Protein AF-A0A2J7ZSV4-F1 (afdb_monomer_lite)

Radius of gyration: 20.78 Å; chains: 1; bounding box: 59×38×56 Å

Structure (mmCIF, N/CA/C/O backbone):
data_AF-A0A2J7ZSV4-F1
#
_entry.id   AF-A0A2J7ZSV4-F1
#
loop_
_atom_site.group_PDB
_atom_site.id
_atom_site.type_symbol
_atom_site.label_atom_id
_atom_site.label_alt_id
_atom_site.label_comp_id
_atom_site.label_asym_id
_atom_site.label_entity_id
_atom_site.label_seq_id
_atom_site.pdbx_PDB_ins_code
_atom_site.Cartn_x
_atom_site.Cartn_y
_atom_site.Cartn_z
_atom_site.occupancy
_atom_site.B_iso_or_equiv
_atom_site.auth_seq_id
_atom_site.auth_comp_id
_atom_site.auth_asym_id
_atom_site.auth_atom_id
_atom_site.pdbx_PDB_model_num
ATOM 1 N N . MET A 1 1 ? -4.028 24.856 12.787 1.00 52.47 1 MET A N 1
ATOM 2 C CA . MET A 1 1 ? -4.015 23.415 13.128 1.00 52.47 1 MET A CA 1
ATOM 3 C C . MET A 1 1 ? -5.120 22.772 12.309 1.00 52.47 1 MET A C 1
ATOM 5 O O . MET A 1 1 ? -6.203 23.340 12.283 1.00 52.47 1 MET A O 1
ATOM 9 N N . GLY A 1 2 ? -4.844 21.701 11.561 1.00 62.34 2 GLY A N 1
ATOM 10 C CA . GLY A 1 2 ? -5.893 21.022 10.791 1.00 62.34 2 GLY A CA 1
ATOM 11 C C . GLY A 1 2 ? -6.875 20.340 11.741 1.00 62.34 2 GLY A C 1
ATOM 12 O O . GLY A 1 2 ? -6.431 19.754 12.722 1.00 62.34 2 GLY 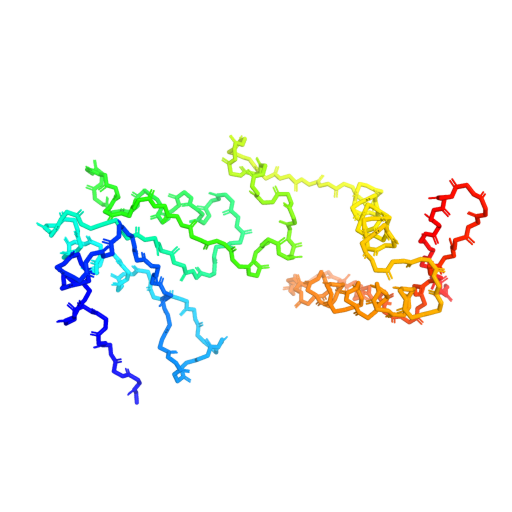A O 1
ATOM 13 N N . LEU A 1 3 ? -8.176 20.452 11.475 1.00 75.25 3 LEU A N 1
ATOM 14 C CA . LEU A 1 3 ? -9.210 19.812 12.287 1.00 75.25 3 LEU A CA 1
ATOM 15 C C . LEU A 1 3 ? -9.330 18.328 11.919 1.00 75.25 3 LEU A C 1
ATOM 17 O O . LEU A 1 3 ? -9.374 17.973 10.737 1.00 75.25 3 LEU A O 1
ATOM 21 N N . GLU A 1 4 ? -9.399 17.476 12.934 1.00 83.88 4 GLU A N 1
ATOM 22 C CA . GLU A 1 4 ? -9.789 16.075 12.806 1.00 83.88 4 GLU A CA 1
ATOM 23 C C . GLU A 1 4 ? -11.307 16.004 12.647 1.00 83.88 4 GLU A C 1
ATOM 25 O O . GLU A 1 4 ? -12.042 16.440 13.524 1.00 83.88 4 GLU A O 1
ATOM 30 N N . VAL A 1 5 ? -11.786 15.493 11.511 1.00 88.56 5 VAL A N 1
ATOM 31 C CA . VAL A 1 5 ? -13.231 15.456 11.206 1.00 88.56 5 VAL A CA 1
ATOM 32 C C . VAL A 1 5 ? -13.740 14.074 10.814 1.00 88.56 5 VAL A C 1
ATOM 34 O O . VAL A 1 5 ? -14.931 13.834 10.884 1.00 88.56 5 VAL A O 1
ATOM 37 N N . ALA A 1 6 ? -12.863 13.149 10.415 1.00 88.94 6 ALA A N 1
ATOM 38 C CA . ALA A 1 6 ? -13.265 11.813 9.959 1.00 88.94 6 ALA A CA 1
ATOM 39 C C . ALA A 1 6 ? -14.168 11.060 10.961 1.00 88.94 6 ALA A C 1
ATOM 41 O O . ALA A 1 6 ? -15.179 10.488 10.559 1.00 88.94 6 ALA A O 1
ATOM 42 N N . HIS A 1 7 ? -13.876 11.125 12.261 1.00 86.44 7 HIS A N 1
ATOM 43 C CA . HIS A 1 7 ? -14.675 10.466 13.297 1.00 86.44 7 HIS A CA 1
ATOM 44 C C . HIS A 1 7 ? -16.155 10.904 13.315 1.00 86.44 7 HIS A C 1
ATOM 46 O O . HIS A 1 7 ? -17.014 10.128 13.725 1.00 86.44 7 HIS A O 1
ATOM 52 N N . THR A 1 8 ? -16.485 12.111 12.834 1.00 88.38 8 THR A N 1
ATOM 53 C CA . THR A 1 8 ? -17.859 12.641 12.888 1.00 88.38 8 THR A CA 1
ATOM 54 C C . THR A 1 8 ? -18.790 12.041 11.839 1.00 88.38 8 THR A C 1
ATOM 56 O O . THR A 1 8 ? -20.005 12.113 12.003 1.00 88.38 8 THR A O 1
ATOM 59 N N . PHE A 1 9 ? -18.256 11.454 10.763 1.00 88.19 9 PHE A N 1
ATOM 60 C CA . PHE A 1 9 ? -19.073 10.949 9.655 1.00 88.19 9 PHE A CA 1
ATOM 61 C C . PHE A 1 9 ? -18.707 9.540 9.186 1.00 88.19 9 PHE A C 1
ATOM 63 O O . PHE A 1 9 ? -19.489 8.952 8.446 1.00 88.19 9 PHE A O 1
ATOM 70 N N . LEU A 1 10 ? -17.566 8.971 9.599 1.00 88.56 10 LEU A N 1
ATOM 71 C CA . LEU A 1 10 ? -17.153 7.634 9.153 1.00 88.56 10 LEU A CA 1
ATOM 72 C C . LEU A 1 10 ? -18.191 6.548 9.473 1.00 88.56 10 LEU A C 1
ATOM 74 O O . LEU A 1 10 ? -18.449 5.706 8.621 1.00 88.56 10 LEU A O 1
ATOM 78 N N . HIS A 1 11 ? -18.850 6.612 10.633 1.00 81.88 11 HIS A N 1
ATOM 79 C CA . HIS A 1 11 ? -19.916 5.669 10.998 1.00 81.88 11 HIS A CA 1
ATOM 80 C C . HIS A 1 11 ? -21.116 5.712 10.031 1.00 81.88 11 HIS A C 1
ATOM 82 O O . HIS A 1 11 ? -21.762 4.696 9.799 1.00 81.88 11 HIS A O 1
ATOM 88 N N . ARG A 1 12 ? -21.374 6.865 9.396 1.00 88.75 12 ARG A N 1
ATOM 89 C CA . ARG A 1 12 ? -22.467 7.047 8.423 1.00 88.75 12 ARG A CA 1
ATOM 90 C C . ARG A 1 12 ? -22.135 6.490 7.045 1.00 88.75 12 ARG A C 1
ATOM 92 O O . ARG A 1 12 ? -23.030 6.300 6.232 1.00 88.75 12 ARG A O 1
ATOM 99 N N . ALA A 1 13 ? -20.860 6.224 6.756 1.00 90.31 13 ALA A N 1
ATOM 100 C CA . ALA A 1 13 ? -20.469 5.704 5.450 1.00 90.31 13 ALA A CA 1
ATOM 101 C C . ALA A 1 13 ? -21.099 4.326 5.172 1.00 90.31 13 ALA A C 1
ATOM 103 O O . ALA A 1 13 ? -21.454 4.047 4.028 1.00 90.31 13 ALA A O 1
ATOM 104 N N . GLY A 1 14 ? -21.308 3.507 6.211 1.00 86.19 14 GLY A N 1
ATOM 105 C CA . GLY A 1 14 ? -22.048 2.247 6.097 1.00 86.19 14 GLY A CA 1
ATOM 106 C C . GLY A 1 14 ? -23.510 2.458 5.685 1.00 86.19 14 GLY A C 1
ATOM 107 O O . GLY A 1 14 ? -23.999 1.771 4.793 1.00 86.19 14 GLY A O 1
ATOM 108 N N . GLU A 1 15 ? -24.179 3.475 6.238 1.00 89.75 15 GLU A N 1
ATOM 109 C CA . GLU A 1 15 ? -25.555 3.855 5.866 1.00 89.75 15 GLU A CA 1
ATOM 110 C C . GLU A 1 15 ? -25.660 4.294 4.397 1.00 89.75 15 GLU A C 1
ATOM 112 O O . GLU A 1 15 ? -26.699 4.131 3.761 1.00 89.75 15 GLU A O 1
ATOM 117 N N . TRP A 1 16 ? -24.575 4.835 3.837 1.00 93.31 16 TRP A N 1
ATOM 118 C CA . TRP A 1 16 ? -24.484 5.210 2.422 1.00 93.31 16 TRP A CA 1
ATOM 119 C C . TRP A 1 16 ? -24.137 4.033 1.499 1.00 93.31 16 TRP A C 1
ATOM 121 O O . TRP A 1 16 ? -23.974 4.230 0.295 1.00 93.31 16 TRP A O 1
ATOM 131 N N . GLY A 1 17 ? -24.016 2.818 2.041 1.00 90.69 17 GLY A N 1
ATOM 132 C CA . GLY A 1 17 ? -23.716 1.601 1.288 1.00 90.69 17 GLY A CA 1
ATOM 133 C C . GLY A 1 17 ? -22.224 1.325 1.087 1.00 90.69 17 GLY A C 1
ATOM 134 O O . GLY A 1 17 ? -21.872 0.493 0.249 1.00 90.69 17 GLY A O 1
ATOM 135 N N . ALA A 1 18 ? -21.325 1.996 1.816 1.00 93.06 18 ALA A N 1
ATOM 136 C CA . ALA A 1 18 ? -19.904 1.666 1.762 1.00 93.06 18 ALA A CA 1
ATOM 137 C C . ALA A 1 18 ? -19.628 0.336 2.482 1.00 93.06 18 ALA A C 1
ATOM 139 O O . ALA A 1 18 ? -19.991 0.163 3.641 1.00 93.06 18 ALA A O 1
ATOM 140 N N . ALA A 1 19 ? -18.925 -0.583 1.815 1.00 91.81 19 ALA A N 1
ATOM 141 C CA . ALA A 1 19 ? -18.476 -1.836 2.431 1.00 91.81 19 ALA A CA 1
ATOM 142 C C . ALA A 1 19 ? -17.208 -1.656 3.286 1.00 91.81 19 ALA A C 1
ATOM 144 O O . ALA A 1 19 ? -16.993 -2.374 4.262 1.00 91.81 19 ALA A O 1
ATOM 145 N N . ALA A 1 20 ? -16.356 -0.701 2.906 1.00 92.44 20 ALA A N 1
ATOM 146 C CA . ALA A 1 20 ? -15.120 -0.385 3.601 1.00 92.44 20 ALA A CA 1
ATOM 147 C C . ALA A 1 20 ? -14.721 1.076 3.376 1.00 92.44 20 ALA A C 1
ATOM 149 O O . ALA A 1 20 ? -15.083 1.697 2.373 1.00 92.44 20 ALA A O 1
ATOM 150 N N . VAL A 1 21 ? -13.928 1.607 4.298 1.00 93.62 21 VAL A N 1
ATOM 151 C CA . VAL A 1 21 ? -13.368 2.959 4.260 1.00 93.62 21 VAL A CA 1
ATOM 152 C C . VAL A 1 21 ? -11.872 2.895 4.512 1.00 93.62 21 VAL A C 1
ATOM 154 O O . VAL A 1 21 ? -11.413 2.143 5.363 1.00 93.62 21 VAL A O 1
ATOM 157 N N . THR A 1 22 ? -11.099 3.709 3.796 1.00 94.75 22 THR A N 1
ATOM 158 C CA . THR A 1 22 ? -9.658 3.841 4.037 1.00 94.75 22 THR A CA 1
ATOM 159 C C . THR A 1 22 ? -9.370 5.203 4.641 1.00 94.75 22 THR A C 1
ATOM 161 O O . THR A 1 22 ? -9.676 6.229 4.030 1.00 94.75 22 THR A O 1
ATOM 164 N N . LEU A 1 23 ? -8.746 5.229 5.817 1.00 93.75 23 LEU A N 1
ATOM 165 C CA . LEU A 1 23 ? -8.380 6.465 6.499 1.00 93.75 23 LEU A CA 1
ATOM 166 C C . LEU A 1 23 ? -6.872 6.664 6.473 1.00 93.75 23 LEU A C 1
ATOM 168 O O . LEU A 1 23 ? -6.098 5.861 6.992 1.00 93.75 23 LEU A O 1
ATOM 172 N N . HIS A 1 24 ? -6.462 7.789 5.899 1.00 94.19 24 HIS A N 1
ATOM 173 C CA . HIS A 1 24 ? -5.095 8.250 6.020 1.00 94.19 24 HIS A CA 1
ATOM 174 C C . HIS A 1 24 ? -4.906 9.004 7.336 1.00 94.19 24 HIS A C 1
ATOM 176 O O . HIS A 1 24 ? -5.632 9.964 7.591 1.00 94.19 24 HIS A O 1
ATOM 182 N N . GLY A 1 25 ? -3.891 8.646 8.124 1.00 91.69 25 GLY A N 1
ATOM 183 C CA . GLY A 1 25 ? -3.596 9.258 9.432 1.00 91.69 25 GLY A CA 1
ATOM 184 C C . GLY A 1 25 ? -3.075 10.696 9.355 1.00 91.69 25 GLY A C 1
ATOM 185 O O . GLY A 1 25 ? -2.347 11.146 10.230 1.00 91.69 25 GLY A O 1
ATOM 186 N N . ARG A 1 26 ? -3.353 11.427 8.273 1.00 91.12 26 ARG A N 1
ATOM 187 C CA . ARG A 1 26 ? -2.966 12.830 8.125 1.00 91.12 26 ARG A CA 1
ATOM 188 C C . ARG A 1 26 ? -4.107 13.636 7.545 1.00 91.12 26 ARG A C 1
ATOM 190 O O . ARG A 1 26 ? -4.744 13.254 6.567 1.00 91.12 26 ARG A O 1
ATOM 197 N N . THR A 1 27 ? -4.281 14.824 8.097 1.00 90.25 27 THR A N 1
ATOM 198 C CA . THR A 1 27 ? -5.129 15.861 7.527 1.00 90.25 27 THR A CA 1
ATOM 199 C C . THR A 1 27 ? -4.572 16.327 6.183 1.00 90.25 27 THR A C 1
ATOM 201 O O . THR A 1 27 ? -3.362 16.338 5.930 1.00 90.25 27 THR A O 1
ATOM 204 N N . ARG A 1 28 ? -5.463 16.835 5.330 1.00 87.38 28 ARG A N 1
ATOM 205 C CA . ARG A 1 28 ? -5.095 17.444 4.046 1.00 87.38 28 ARG A CA 1
ATOM 206 C C . ARG A 1 28 ? -4.032 18.546 4.190 1.00 87.38 28 ARG A C 1
ATOM 208 O O . ARG A 1 28 ? -3.152 18.658 3.340 1.00 87.38 28 ARG A O 1
ATOM 215 N N . GLN A 1 29 ? -4.100 19.352 5.255 1.00 86.06 29 GLN A N 1
ATOM 216 C CA . GLN A 1 29 ? -3.155 20.452 5.494 1.00 86.06 29 GLN A CA 1
ATOM 217 C C . GLN A 1 29 ? -1.745 19.956 5.844 1.00 86.06 29 GLN A C 1
ATOM 219 O O . GLN A 1 29 ? -0.766 20.582 5.448 1.00 86.06 29 GLN A O 1
ATOM 224 N N . GLN A 1 30 ? -1.623 18.821 6.542 1.00 83.31 30 GLN A N 1
ATOM 225 C CA . GLN A 1 30 ? -0.324 18.253 6.923 1.00 83.31 30 GLN A CA 1
ATOM 226 C C . GLN A 1 30 ? 0.462 17.702 5.726 1.00 83.31 30 GLN A C 1
ATOM 228 O O . GLN A 1 30 ? 1.688 17.599 5.807 1.00 83.31 30 GLN A O 1
ATOM 233 N N . ARG A 1 31 ? -0.210 17.347 4.620 1.00 82.19 31 ARG A N 1
ATOM 234 C CA . ARG A 1 31 ? 0.405 16.683 3.457 1.00 82.19 31 ARG A CA 1
ATOM 235 C C . ARG A 1 31 ? 1.314 15.525 3.907 1.00 82.19 31 ARG A C 1
ATOM 237 O O . ARG A 1 31 ? 0.833 14.558 4.483 1.00 82.19 31 ARG A O 1
ATOM 244 N N . TYR A 1 32 ? 2.624 15.634 3.676 1.00 72.81 32 TYR A N 1
ATOM 245 C CA . TYR A 1 32 ? 3.652 14.662 4.071 1.00 72.81 32 TYR A CA 1
ATOM 246 C C . TYR A 1 32 ? 4.641 15.225 5.107 1.00 72.81 32 TYR A C 1
ATOM 248 O O . TYR A 1 32 ? 5.725 14.671 5.271 1.00 72.81 32 TYR A O 1
ATOM 256 N N . ALA A 1 33 ? 4.311 16.349 5.750 1.00 73.56 33 ALA A N 1
ATOM 257 C CA . ALA A 1 33 ? 5.219 17.062 6.650 1.00 73.56 33 ALA A CA 1
ATOM 258 C C . ALA A 1 33 ? 5.288 16.453 8.059 1.00 73.56 33 ALA A C 1
ATOM 260 O O . ALA A 1 33 ? 6.257 16.683 8.775 1.00 73.56 33 ALA A O 1
ATOM 261 N N . LYS A 1 34 ? 4.265 15.689 8.456 1.00 82.31 34 LYS A N 1
ATOM 262 C CA . LYS A 1 34 ? 4.186 14.995 9.747 1.00 82.31 34 LYS A CA 1
ATOM 263 C C . LYS A 1 34 ? 4.045 13.488 9.538 1.00 82.31 34 LYS A C 1
ATOM 265 O O . LYS A 1 34 ? 3.733 13.052 8.428 1.00 82.31 34 LYS A O 1
ATOM 270 N N . LEU A 1 35 ? 4.297 12.722 10.596 1.00 87.94 35 LEU A N 1
ATOM 271 C CA . LEU A 1 35 ? 3.973 11.298 10.646 1.00 87.94 35 LEU A CA 1
ATOM 272 C C . LEU A 1 35 ? 2.452 11.106 10.662 1.00 87.94 35 LEU A C 1
ATOM 274 O O . LEU A 1 35 ? 1.714 12.022 11.034 1.00 87.94 35 LEU A O 1
ATOM 278 N N . ALA A 1 36 ? 2.003 9.942 10.205 1.00 90.06 36 ALA A N 1
ATOM 279 C CA . ALA A 1 36 ? 0.623 9.512 10.351 1.00 90.06 36 ALA A CA 1
ATOM 280 C C . ALA A 1 36 ? 0.264 9.315 11.833 1.00 90.06 36 ALA A C 1
ATOM 282 O O . ALA A 1 36 ? 1.020 8.705 12.585 1.00 90.06 36 ALA A O 1
ATOM 283 N N . ASP A 1 37 ? -0.886 9.854 12.218 1.00 91.19 37 ASP A N 1
ATOM 284 C CA . ASP A 1 37 ? -1.511 9.703 13.524 1.00 91.19 37 ASP A CA 1
ATOM 285 C C . ASP A 1 37 ? -2.319 8.400 13.541 1.00 91.19 37 ASP A C 1
ATOM 287 O O . ASP A 1 37 ? -3.398 8.311 12.945 1.00 91.19 37 ASP A O 1
ATOM 291 N N . TRP A 1 38 ? -1.734 7.366 14.141 1.00 90.38 38 TRP A N 1
ATOM 292 C CA . TRP A 1 38 ? -2.341 6.041 14.241 1.00 90.38 38 TRP A CA 1
ATOM 293 C C . TRP A 1 38 ? -3.331 5.934 15.397 1.00 90.38 38 TRP A C 1
ATOM 295 O O . TRP A 1 38 ? -4.360 5.286 15.224 1.00 90.38 38 TRP A O 1
ATOM 305 N N . ASP A 1 39 ? -3.114 6.672 16.486 1.00 89.19 39 ASP A N 1
ATOM 306 C CA . ASP A 1 39 ? -4.062 6.770 17.598 1.00 89.19 39 ASP A CA 1
ATOM 307 C C . ASP A 1 39 ? -5.417 7.297 17.095 1.00 89.19 39 ASP A C 1
ATOM 309 O O . ASP A 1 39 ? -6.481 6.789 17.448 1.00 89.19 39 ASP A O 1
ATOM 313 N N . TYR A 1 40 ? -5.409 8.292 16.201 1.00 90.19 40 TYR A N 1
ATOM 314 C CA . TYR A 1 40 ? -6.633 8.788 15.575 1.00 90.19 40 TYR A CA 1
ATOM 315 C C . TYR A 1 40 ? -7.300 7.764 14.645 1.00 90.19 40 TYR A C 1
ATOM 317 O O . TYR A 1 40 ? -8.533 7.684 14.600 1.00 90.19 40 TYR A O 1
ATOM 325 N N . ILE A 1 41 ? -6.512 6.976 13.904 1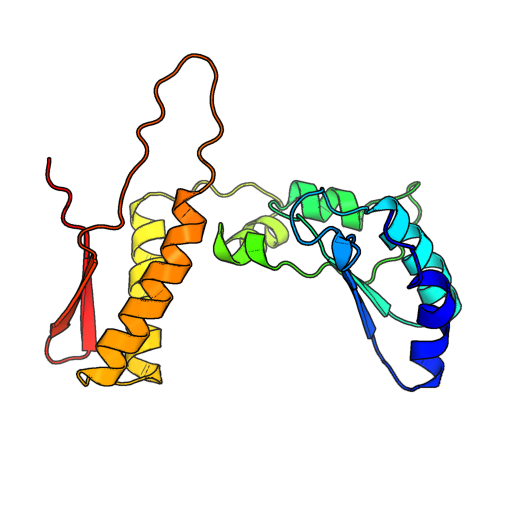.00 91.94 41 ILE A N 1
ATOM 326 C CA . ILE A 1 41 ? -7.040 5.890 13.066 1.00 91.94 41 ILE A CA 1
ATOM 327 C C . ILE A 1 41 ? -7.734 4.843 13.944 1.00 91.94 41 ILE A C 1
ATOM 329 O O . ILE A 1 41 ? -8.839 4.416 13.613 1.00 91.94 41 ILE A O 1
ATOM 333 N N . GLU A 1 42 ? -7.135 4.478 15.074 1.00 88.94 42 GLU A N 1
ATOM 334 C CA . GLU A 1 42 ? -7.690 3.519 16.033 1.00 88.94 42 GLU A CA 1
ATOM 335 C C . GLU A 1 42 ? -8.988 4.033 16.666 1.00 88.94 42 GLU A C 1
ATOM 337 O O . GLU A 1 42 ? -9.994 3.315 16.665 1.00 88.94 42 GLU A O 1
ATOM 342 N N . ARG A 1 43 ? -9.027 5.314 17.075 1.00 87.88 43 ARG A N 1
ATOM 343 C CA . ARG A 1 43 ? -10.266 5.981 17.522 1.00 87.88 43 ARG A CA 1
ATOM 344 C C . ARG A 1 43 ? -11.373 5.899 16.470 1.00 87.88 43 ARG A C 1
ATOM 346 O O . ARG A 1 43 ? -12.525 5.648 16.808 1.00 87.88 43 ARG A O 1
ATOM 353 N N . CYS A 1 44 ? -11.047 6.096 15.194 1.00 89.94 44 CYS A N 1
ATOM 354 C CA . CYS A 1 44 ? -12.024 5.976 14.110 1.00 89.94 44 CYS A CA 1
ATOM 355 C C . CYS A 1 44 ? -12.445 4.519 13.858 1.00 89.94 44 CYS A C 1
ATOM 357 O O . CYS A 1 44 ? -13.599 4.274 13.507 1.00 89.94 44 CYS A O 1
ATOM 359 N N . GLY A 1 45 ? -11.533 3.560 14.041 1.00 89.44 45 GLY A N 1
ATOM 360 C CA . GLY A 1 45 ? -11.794 2.126 13.891 1.00 89.44 45 GLY A CA 1
ATOM 361 C C . GLY A 1 45 ? -12.844 1.628 14.870 1.00 89.44 45 GLY A C 1
ATOM 362 O O . GLY A 1 45 ? -13.724 0.868 14.480 1.00 89.44 45 GLY A O 1
ATOM 363 N N . ALA A 1 46 ? -12.824 2.144 16.101 1.00 85.62 46 ALA A N 1
ATOM 364 C CA . ALA A 1 46 ? -13.870 1.912 17.093 1.00 85.62 46 ALA A CA 1
ATOM 365 C C . ALA A 1 46 ? -15.268 2.235 16.568 1.00 85.62 46 ALA A C 1
ATOM 367 O O . ALA A 1 46 ? -16.110 1.346 16.488 1.00 85.62 46 ALA A O 1
ATOM 368 N N . SER A 1 47 ? -15.483 3.473 16.125 1.00 85.69 47 SER A N 1
ATOM 369 C CA . SER A 1 47 ? -16.791 3.907 15.631 1.00 85.69 47 SER A CA 1
ATOM 370 C C . SER A 1 47 ? -17.222 3.184 14.352 1.00 85.69 47 SER A C 1
ATOM 372 O O . SER A 1 47 ? -18.415 3.012 14.124 1.00 85.69 47 SER A O 1
ATOM 374 N N . CYS A 1 48 ? -16.273 2.767 13.506 1.00 87.94 48 CYS A N 1
ATOM 375 C CA . CYS A 1 48 ? -16.583 1.993 12.301 1.00 87.94 48 CYS A CA 1
ATOM 376 C C . CYS A 1 48 ? -17.015 0.563 12.648 1.00 87.94 48 CYS A C 1
ATOM 378 O O . CYS A 1 48 ? -18.007 0.088 12.102 1.00 87.94 48 CYS A O 1
ATOM 380 N N . SER A 1 49 ? -16.316 -0.094 13.578 1.00 84.62 49 SER A N 1
ATOM 381 C CA . SER A 1 49 ? -16.643 -1.451 14.024 1.00 84.62 49 SER A CA 1
ATOM 382 C C . SER A 1 49 ? -18.040 -1.524 14.641 1.00 84.62 49 SER A C 1
ATOM 384 O O . SER A 1 49 ? -18.792 -2.440 14.319 1.00 84.62 49 SER A O 1
ATOM 386 N N . ASP A 1 50 ? -18.413 -0.540 15.465 1.00 83.38 50 ASP A N 1
ATOM 387 C CA . ASP A 1 50 ? -19.747 -0.465 16.081 1.00 83.38 50 ASP A CA 1
ATOM 388 C C . ASP A 1 50 ? -20.862 -0.314 15.029 1.00 83.38 50 ASP A C 1
ATOM 390 O O . ASP A 1 50 ? -21.971 -0.811 15.208 1.00 83.38 50 ASP A O 1
ATOM 394 N N . ALA A 1 51 ? -20.549 0.326 13.900 1.00 84.69 51 ALA A N 1
ATOM 395 C CA . ALA A 1 51 ? -21.446 0.494 12.758 1.00 84.69 51 ALA A CA 1
ATOM 396 C C . ALA A 1 51 ? -21.372 -0.661 11.733 1.00 84.69 51 ALA A C 1
ATOM 398 O O . ALA A 1 51 ? -22.001 -0.583 10.679 1.00 84.69 51 ALA A O 1
ATOM 399 N N . GLY A 1 52 ? -20.587 -1.715 11.994 1.00 86.06 52 GLY A N 1
ATOM 400 C CA . GLY A 1 52 ? -20.389 -2.833 11.062 1.00 86.06 52 GLY A CA 1
ATOM 401 C C . GLY A 1 52 ? -19.589 -2.481 9.798 1.00 86.06 52 GLY A C 1
ATOM 402 O O . GLY A 1 52 ? -19.637 -3.217 8.813 1.00 86.06 52 GLY A O 1
ATOM 403 N N . LEU A 1 53 ? -18.855 -1.367 9.806 1.00 90.38 53 LEU A N 1
ATOM 404 C CA . LEU A 1 53 ? -18.069 -0.868 8.680 1.00 90.38 53 LEU A CA 1
ATOM 405 C C . LEU A 1 53 ? -16.587 -1.245 8.823 1.00 90.38 53 LEU A C 1
ATOM 407 O O . LEU A 1 53 ? -15.963 -1.015 9.858 1.00 90.38 53 LEU A O 1
ATOM 411 N N . GLN A 1 54 ? -15.984 -1.756 7.749 1.00 91.44 54 GLN A N 1
ATOM 412 C CA . GLN A 1 54 ? -14.564 -2.112 7.743 1.00 91.44 54 GLN A CA 1
ATOM 413 C C . GLN A 1 54 ? -13.675 -0.878 7.549 1.00 91.44 54 GLN A C 1
ATOM 415 O O . GLN A 1 54 ? -13.755 -0.204 6.520 1.00 91.44 54 GLN A O 1
ATOM 420 N N . LEU A 1 55 ? -12.782 -0.607 8.505 1.00 92.81 55 LEU A N 1
ATOM 421 C CA . LEU A 1 55 ? -11.779 0.454 8.384 1.00 92.81 55 LEU A CA 1
ATOM 422 C C . LEU A 1 55 ? -10.416 -0.107 7.962 1.00 92.81 55 LEU A C 1
ATOM 424 O O . LEU A 1 55 ? -9.889 -1.029 8.582 1.00 92.81 55 LEU A O 1
ATOM 428 N N . ILE A 1 56 ? -9.823 0.500 6.935 1.00 94.44 56 ILE A N 1
ATOM 429 C CA . ILE A 1 56 ? -8.470 0.230 6.453 1.00 94.44 56 ILE A CA 1
ATOM 430 C C . ILE A 1 56 ? -7.569 1.410 6.837 1.00 94.44 56 ILE A C 1
ATOM 432 O O . ILE A 1 56 ? -7.757 2.537 6.371 1.00 94.44 56 ILE A O 1
ATOM 436 N N . GLY A 1 57 ? -6.571 1.166 7.684 1.00 94.00 57 GLY A N 1
ATOM 437 C CA . GLY A 1 57 ? -5.623 2.198 8.111 1.00 94.00 57 GLY A CA 1
ATOM 438 C C . GLY A 1 57 ? -4.577 2.505 7.037 1.00 94.00 57 GLY A C 1
ATOM 439 O O . GLY A 1 57 ? -4.129 1.616 6.317 1.00 94.00 57 GLY A O 1
ATOM 440 N N . ASN A 1 58 ? -4.144 3.757 6.902 1.00 94.81 58 ASN A N 1
ATOM 441 C CA . ASN A 1 58 ? -3.100 4.122 5.948 1.00 94.81 58 ASN A CA 1
ATOM 442 C C . ASN A 1 58 ? -2.161 5.200 6.490 1.00 94.81 58 ASN A C 1
ATOM 444 O O . ASN A 1 58 ? -2.580 6.298 6.851 1.00 94.81 58 ASN A O 1
ATOM 448 N N . GLY A 1 59 ? -0.859 4.947 6.393 1.00 92.56 59 GLY A N 1
ATOM 449 C CA . GLY A 1 59 ? 0.144 5.974 6.639 1.00 92.56 59 GLY A CA 1
ATOM 450 C C . GLY A 1 59 ? 1.461 5.407 7.130 1.00 92.56 59 GLY A C 1
ATOM 451 O O . GLY A 1 59 ? 1.513 4.732 8.134 1.00 92.56 59 GLY A O 1
ATOM 452 N N . ASP A 1 60 ? 2.550 5.708 6.431 1.00 91.56 60 ASP A N 1
ATOM 453 C CA . ASP A 1 60 ? 3.913 5.496 6.942 1.00 91.56 60 ASP A CA 1
ATOM 454 C C . ASP A 1 60 ? 4.277 4.053 7.371 1.00 91.56 60 ASP A C 1
ATOM 456 O O . ASP A 1 60 ? 5.281 3.859 8.042 1.00 91.56 60 ASP A O 1
ATOM 460 N N . VAL A 1 61 ? 3.553 3.040 6.873 1.00 93.00 61 VAL A N 1
ATOM 461 C CA . VAL A 1 61 ? 3.936 1.617 6.949 1.00 93.00 61 VAL A CA 1
ATOM 462 C C . VAL A 1 61 ? 5.079 1.346 5.969 1.00 93.00 61 VAL A C 1
ATOM 464 O O . VAL A 1 61 ? 4.888 1.426 4.749 1.00 93.00 61 VAL A O 1
ATOM 467 N N . LEU A 1 62 ? 6.276 1.053 6.483 1.00 92.44 62 LEU A N 1
ATOM 468 C CA . LEU A 1 62 ? 7.491 0.857 5.680 1.00 92.44 62 LEU A CA 1
ATOM 469 C C . LEU A 1 62 ? 8.133 -0.519 5.884 1.00 92.44 62 LEU A C 1
ATOM 471 O O . LEU A 1 62 ? 9.120 -0.836 5.218 1.00 92.44 62 LEU A O 1
ATOM 475 N N . SER A 1 63 ? 7.599 -1.347 6.772 1.00 93.38 63 SER A N 1
ATOM 476 C CA . SER A 1 63 ? 8.123 -2.671 7.096 1.00 93.38 63 SER A CA 1
ATOM 477 C C . SER A 1 63 ? 7.029 -3.585 7.647 1.00 93.38 63 SER A C 1
ATOM 479 O O . SER A 1 63 ? 5.960 -3.117 8.043 1.00 93.38 63 SER A O 1
ATOM 481 N N . TYR A 1 64 ? 7.305 -4.891 7.707 1.00 94.25 64 TYR A N 1
ATOM 482 C CA . TYR A 1 64 ? 6.392 -5.840 8.351 1.00 94.25 64 TYR A CA 1
ATOM 483 C C . TYR A 1 64 ? 6.240 -5.582 9.859 1.00 94.25 64 TYR A C 1
ATOM 485 O O . TYR A 1 64 ? 5.189 -5.873 10.424 1.00 94.25 64 TYR A O 1
ATOM 493 N N . THR A 1 65 ? 7.257 -5.012 10.515 1.00 93.56 65 THR A N 1
ATOM 494 C CA . THR A 1 65 ? 7.175 -4.622 11.927 1.00 93.56 65 THR A CA 1
ATOM 495 C C . THR A 1 65 ? 6.208 -3.462 12.121 1.00 93.56 65 THR A C 1
ATOM 497 O O . THR A 1 65 ? 5.390 -3.531 13.030 1.00 93.56 65 THR A O 1
ATOM 500 N N . ASP A 1 66 ? 6.230 -2.456 11.236 1.00 92.50 66 ASP A N 1
ATOM 501 C CA . ASP A 1 66 ? 5.254 -1.353 11.270 1.00 92.50 66 ASP A CA 1
ATOM 502 C C . ASP A 1 66 ? 3.838 -1.882 11.014 1.00 92.50 66 ASP A C 1
ATOM 504 O O . ASP A 1 66 ? 2.897 -1.531 11.719 1.00 92.50 66 ASP A O 1
ATOM 508 N N . TRP A 1 67 ? 3.689 -2.778 10.030 1.00 92.88 67 TRP A N 1
ATOM 509 C CA . TRP A 1 67 ? 2.415 -3.441 9.750 1.00 92.88 67 TRP A CA 1
ATOM 510 C C . TRP A 1 67 ? 1.883 -4.164 10.988 1.00 92.88 67 TRP A C 1
ATOM 512 O O . TRP A 1 67 ? 0.739 -3.969 11.388 1.00 92.88 67 TRP A O 1
ATOM 522 N N . ASN A 1 68 ? 2.727 -4.982 11.617 1.00 91.62 68 ASN A N 1
ATOM 523 C CA . ASN A 1 68 ? 2.362 -5.728 12.809 1.00 91.62 68 ASN A CA 1
ATOM 524 C C . ASN A 1 68 ? 2.047 -4.812 13.983 1.00 91.62 68 ASN A C 1
ATOM 526 O O . ASN A 1 68 ? 1.123 -5.123 14.717 1.00 91.62 68 ASN A O 1
ATOM 530 N N . ALA A 1 69 ? 2.777 -3.712 14.167 1.00 89.88 69 ALA A N 1
ATOM 531 C CA . ALA A 1 69 ? 2.492 -2.761 15.233 1.00 89.88 69 ALA A CA 1
ATOM 532 C C . ALA A 1 69 ? 1.056 -2.235 15.111 1.00 89.88 69 ALA A C 1
ATOM 534 O O . ALA A 1 69 ? 0.298 -2.354 16.062 1.00 89.88 69 ALA A O 1
ATOM 535 N N . HIS A 1 70 ? 0.651 -1.783 13.923 1.00 88.50 70 HIS A N 1
ATOM 536 C CA . HIS A 1 70 ? -0.674 -1.191 13.703 1.00 88.50 70 HIS A CA 1
ATOM 537 C C . HIS A 1 70 ? -1.811 -2.206 13.517 1.00 88.50 70 HIS A C 1
ATOM 539 O O . HIS A 1 70 ? -2.975 -1.868 13.688 1.00 88.50 70 HIS A O 1
ATOM 545 N N . MET A 1 71 ? -1.498 -3.455 13.161 1.00 86.88 71 MET A N 1
ATOM 546 C CA . MET A 1 71 ? -2.478 -4.549 13.184 1.00 86.88 71 MET A CA 1
ATOM 547 C C . MET A 1 71 ? -2.676 -5.134 14.590 1.00 86.88 71 MET A C 1
ATOM 549 O O . MET A 1 71 ? -3.687 -5.789 14.836 1.00 86.88 71 MET A O 1
ATOM 553 N N . ARG A 1 72 ? -1.699 -4.960 15.493 1.00 72.69 72 ARG A N 1
ATOM 554 C CA . ARG A 1 72 ? -1.699 -5.529 16.854 1.00 72.69 72 ARG A CA 1
ATOM 555 C C . ARG A 1 72 ? -2.034 -4.511 17.947 1.00 72.69 72 ARG A C 1
ATOM 557 O O . ARG A 1 72 ? -2.104 -4.909 19.107 1.00 72.69 72 ARG A O 1
ATOM 564 N N . THR A 1 73 ? -2.217 -3.237 17.621 1.00 55.84 73 THR A N 1
ATOM 565 C CA . THR A 1 73 ? -2.727 -2.229 18.558 1.00 55.84 73 THR A CA 1
ATOM 566 C C . THR A 1 73 ? -4.247 -2.339 18.698 1.00 55.84 73 THR A C 1
ATOM 568 O O . THR A 1 73 ? -4.942 -2.708 17.756 1.00 55.84 73 THR A O 1
ATOM 571 N N . GLU A 1 74 ? -4.861 -2.057 19.843 1.00 56.19 74 GLU A N 1
ATOM 572 C CA . GLU A 1 74 ? -4.362 -1.687 21.180 1.00 56.19 74 GLU A CA 1
ATOM 573 C C . GLU A 1 74 ? -4.311 -2.931 22.093 1.00 56.19 74 GLU A C 1
ATOM 575 O O . GLU A 1 74 ? -4.671 -4.003 21.636 1.00 56.19 74 GLU A O 1
ATOM 580 N N . GLN A 1 75 ? -3.975 -2.830 23.388 1.00 50.59 75 GLN A N 1
ATOM 581 C CA . GLN A 1 75 ? -4.686 -3.589 24.449 1.00 50.59 75 GLN A CA 1
ATOM 582 C C . GLN A 1 75 ? -5.213 -5.034 24.131 1.00 50.59 75 GLN A C 1
ATOM 584 O O . GLN A 1 75 ? -6.343 -5.360 24.460 1.00 50.59 75 GLN A O 1
ATOM 589 N N . GLN A 1 76 ? -4.432 -5.903 23.470 1.00 46.03 76 GLN A N 1
ATOM 590 C CA . GLN A 1 76 ? -4.514 -7.380 23.359 1.00 46.03 76 GLN A CA 1
ATOM 591 C C . GLN A 1 76 ? -5.889 -8.083 23.190 1.00 46.03 76 GLN A C 1
ATOM 593 O O . GLN A 1 76 ? -6.006 -9.271 23.488 1.00 46.03 76 GLN A O 1
ATOM 598 N N . GLY A 1 77 ? -6.907 -7.405 22.660 1.00 41.88 77 GLY A N 1
ATOM 599 C CA . GLY A 1 77 ? -8.226 -7.980 22.354 1.00 41.88 77 GLY A CA 1
ATOM 600 C C . GLY A 1 77 ? -8.627 -7.972 20.875 1.00 41.88 77 GLY A C 1
ATOM 601 O O . GLY A 1 77 ? -9.711 -8.442 20.551 1.00 41.88 77 GLY A O 1
ATOM 602 N N . GLY A 1 78 ? -7.768 -7.474 19.979 1.00 48.19 78 GLY A N 1
ATOM 603 C CA . GLY A 1 78 ? -7.980 -7.496 18.527 1.00 48.19 78 GLY A CA 1
ATOM 604 C C . GLY A 1 78 ? -8.102 -6.101 17.915 1.00 48.19 78 GLY A C 1
ATOM 605 O O . GLY A 1 78 ? -8.940 -5.299 18.324 1.00 48.19 78 GLY A O 1
ATOM 606 N N . GLY A 1 79 ? -7.243 -5.821 16.929 1.00 58.94 79 GLY A N 1
ATOM 607 C CA . GLY A 1 79 ? -7.192 -4.544 16.227 1.00 58.94 79 GLY A CA 1
ATOM 608 C C . GLY A 1 79 ? -8.506 -4.244 15.515 1.00 58.94 79 GLY A C 1
ATOM 609 O O . GLY A 1 79 ? -9.005 -5.044 14.728 1.00 58.94 79 GLY A O 1
ATOM 610 N N . ARG A 1 80 ? -9.056 -3.056 15.774 1.00 74.94 80 ARG A N 1
ATOM 611 C CA . ARG A 1 80 ? -10.331 -2.561 15.215 1.00 74.94 80 ARG A CA 1
ATOM 612 C C . ARG A 1 80 ? -10.234 -2.191 13.723 1.00 74.94 80 ARG A C 1
ATOM 614 O O . ARG A 1 80 ? -11.130 -1.551 13.176 1.00 74.94 80 ARG A O 1
ATOM 621 N N . LEU A 1 81 ? -9.127 -2.549 13.073 1.00 86.88 81 LEU A N 1
ATOM 622 C CA . LEU A 1 81 ? -8.853 -2.317 11.660 1.00 86.88 81 LEU A CA 1
ATOM 623 C C . LEU A 1 81 ? -8.972 -3.636 10.903 1.00 86.88 81 LEU A C 1
ATOM 625 O O . LEU A 1 81 ? -8.395 -4.645 11.296 1.00 86.88 81 LEU A O 1
ATOM 629 N N . ALA A 1 82 ? -9.672 -3.610 9.773 1.00 89.94 82 ALA A N 1
ATOM 630 C CA . ALA A 1 82 ? -9.786 -4.772 8.900 1.00 89.94 82 ALA A CA 1
ATOM 631 C C . ALA A 1 82 ? -8.450 -5.089 8.208 1.00 89.94 82 ALA A C 1
ATOM 633 O O . ALA A 1 82 ? -8.099 -6.249 7.997 1.00 89.94 82 ALA A O 1
ATOM 634 N N . SER A 1 83 ? -7.699 -4.052 7.829 1.00 91.56 83 SER A N 1
ATOM 635 C CA . SER A 1 83 ? -6.381 -4.177 7.207 1.00 91.56 83 SER A CA 1
ATOM 636 C C . SER A 1 83 ? -5.652 -2.832 7.192 1.00 91.56 83 SER A C 1
ATOM 638 O O . SER A 1 83 ? -6.186 -1.813 7.639 1.00 91.56 83 SER A O 1
ATOM 640 N N . LEU A 1 84 ? -4.453 -2.804 6.610 1.00 94.00 84 LEU A N 1
ATOM 641 C CA . LEU A 1 84 ? -3.728 -1.576 6.308 1.00 94.00 84 LEU A CA 1
ATOM 642 C C . LEU A 1 84 ? -3.507 -1.441 4.799 1.00 94.00 84 LEU A C 1
ATOM 644 O O . LEU A 1 84 ? -3.224 -2.405 4.091 1.00 94.00 84 LEU A O 1
ATOM 648 N N . MET A 1 85 ? -3.569 -0.213 4.299 1.00 95.50 85 MET A N 1
ATOM 649 C CA . MET A 1 85 ? -3.163 0.127 2.942 1.00 95.50 85 MET A CA 1
ATOM 650 C C . MET A 1 85 ? -1.715 0.620 2.956 1.00 95.50 85 MET A C 1
ATOM 652 O O . MET A 1 85 ? -1.343 1.472 3.767 1.00 95.50 85 MET A O 1
ATOM 656 N N . ILE A 1 86 ? -0.904 0.161 2.003 1.00 95.38 86 ILE A N 1
ATOM 657 C CA . ILE A 1 86 ? 0.488 0.594 1.831 1.00 95.38 86 ILE A CA 1
ATOM 658 C C . ILE A 1 86 ? 0.602 1.389 0.532 1.00 95.38 86 ILE A C 1
ATOM 660 O O . ILE A 1 86 ? 0.285 0.891 -0.540 1.00 95.38 86 ILE A O 1
ATOM 664 N N . GLY A 1 87 ? 1.074 2.633 0.630 1.00 92.75 87 GLY A N 1
ATOM 665 C CA . GLY A 1 87 ? 1.355 3.480 -0.533 1.00 92.75 87 GLY A CA 1
ATOM 666 C C . GLY A 1 87 ? 2.850 3.526 -0.841 1.00 92.75 87 GLY A C 1
ATOM 667 O O . GLY A 1 87 ? 3.429 2.613 -1.418 1.00 92.75 87 GLY A O 1
ATOM 668 N N . ARG A 1 88 ? 3.513 4.596 -0.388 1.00 91.44 88 ARG A N 1
ATOM 669 C CA . ARG A 1 88 ? 4.944 4.849 -0.653 1.00 91.44 88 ARG A CA 1
ATOM 670 C C . ARG A 1 88 ? 5.877 3.710 -0.222 1.00 91.44 88 ARG A C 1
ATOM 672 O O . ARG A 1 88 ? 6.902 3.523 -0.865 1.00 91.44 88 ARG A O 1
ATOM 679 N N . GLY A 1 89 ? 5.534 2.956 0.825 1.00 91.88 89 GLY A N 1
ATOM 680 C CA . GLY A 1 89 ? 6.315 1.793 1.262 1.00 91.88 89 GLY A CA 1
ATOM 681 C C . GLY A 1 89 ? 6.488 0.747 0.157 1.00 91.88 89 GLY A C 1
ATOM 682 O O . GLY A 1 89 ? 7.598 0.263 -0.036 1.00 91.88 89 GLY A O 1
ATOM 683 N N . ALA A 1 90 ? 5.441 0.499 -0.637 1.00 93.62 90 ALA A N 1
ATOM 684 C CA . ALA A 1 90 ? 5.477 -0.433 -1.763 1.00 93.62 90 ALA A CA 1
ATOM 685 C C . ALA A 1 90 ? 6.341 0.080 -2.930 1.00 93.62 90 ALA A C 1
ATOM 687 O O . ALA A 1 90 ? 6.986 -0.709 -3.609 1.00 93.62 90 ALA A O 1
ATOM 688 N N . LEU A 1 91 ? 6.426 1.402 -3.130 1.00 91.50 91 LEU A N 1
ATOM 689 C CA . LEU A 1 91 ? 7.338 1.988 -4.123 1.00 91.50 91 LEU A CA 1
ATOM 690 C C . LEU A 1 91 ? 8.804 1.917 -3.676 1.00 91.50 91 LEU A C 1
ATOM 692 O O . LEU A 1 91 ? 9.692 1.732 -4.501 1.00 91.50 91 LEU A O 1
ATOM 696 N N . ILE A 1 92 ? 9.072 2.068 -2.377 1.00 90.75 92 ILE A N 1
ATOM 697 C CA . ILE A 1 92 ? 10.436 1.997 -1.827 1.00 90.75 92 ILE A CA 1
ATOM 698 C C . ILE A 1 92 ? 10.927 0.542 -1.783 1.00 90.75 92 ILE A C 1
ATOM 700 O O . ILE A 1 92 ? 12.082 0.276 -2.110 1.00 90.75 92 ILE A O 1
ATOM 704 N N . LYS A 1 93 ? 10.053 -0.388 -1.383 1.00 91.44 93 LYS A N 1
ATOM 705 C CA . LYS A 1 93 ? 10.310 -1.830 -1.296 1.00 91.44 93 LYS A CA 1
ATOM 706 C C . LYS A 1 93 ? 9.130 -2.601 -1.902 1.00 91.44 93 LYS A C 1
ATOM 708 O O . LYS A 1 93 ? 8.203 -2.942 -1.169 1.00 91.44 93 LYS A O 1
ATOM 713 N N . PRO A 1 94 ? 9.155 -2.927 -3.205 1.00 92.38 94 PRO A N 1
ATOM 714 C CA . PRO A 1 94 ? 8.106 -3.739 -3.833 1.00 92.38 94 PRO A CA 1
ATOM 715 C C . PRO A 1 94 ? 7.846 -5.074 -3.128 1.00 92.38 94 PRO A C 1
ATOM 717 O O . PRO A 1 94 ? 6.720 -5.556 -3.099 1.00 92.38 94 PRO A O 1
ATOM 720 N N . TRP A 1 95 ? 8.878 -5.643 -2.501 1.00 93.88 95 TRP A N 1
ATOM 721 C CA . TRP A 1 95 ? 8.810 -6.891 -1.740 1.00 93.88 95 TRP A CA 1
ATOM 722 C C . TRP A 1 95 ? 8.257 -6.734 -0.311 1.00 93.88 95 TRP A C 1
ATOM 724 O O . TRP A 1 95 ? 8.254 -7.702 0.443 1.00 93.88 95 TRP A O 1
ATOM 734 N N . ILE A 1 96 ? 7.763 -5.554 0.094 1.00 94.50 96 ILE A N 1
ATOM 735 C CA . ILE A 1 96 ? 7.186 -5.337 1.436 1.00 94.50 96 ILE A CA 1
ATOM 736 C C . ILE A 1 96 ? 6.032 -6.300 1.746 1.00 94.50 96 ILE A C 1
ATOM 738 O O . ILE A 1 96 ? 5.885 -6.740 2.881 1.00 94.50 96 ILE A O 1
ATOM 742 N N . PHE A 1 97 ? 5.242 -6.680 0.740 1.00 95.12 97 PHE A N 1
ATOM 743 C CA . PHE A 1 97 ? 4.169 -7.661 0.913 1.00 95.12 97 PHE A CA 1
ATOM 744 C C . PHE A 1 97 ? 4.718 -9.059 1.222 1.00 95.12 97 PHE A C 1
ATOM 746 O O . PHE A 1 97 ? 4.129 -9.784 2.020 1.00 95.12 97 PHE A O 1
ATOM 753 N N . THR A 1 98 ? 5.875 -9.413 0.657 1.00 94.81 98 THR A N 1
ATOM 754 C CA . THR A 1 98 ? 6.600 -10.641 0.999 1.00 94.81 98 THR A CA 1
ATOM 755 C C . THR A 1 98 ? 7.145 -10.571 2.423 1.00 94.81 98 THR A C 1
ATOM 757 O O . THR A 1 98 ? 6.993 -11.536 3.165 1.00 94.81 98 THR A O 1
ATOM 760 N N . GLU A 1 99 ? 7.689 -9.423 2.853 1.00 94.94 99 GLU A N 1
ATOM 761 C CA . GLU A 1 99 ? 8.102 -9.225 4.255 1.00 94.94 99 GLU A CA 1
ATOM 762 C C . GLU A 1 99 ? 6.926 -9.421 5.224 1.00 94.94 99 GLU A C 1
ATOM 764 O O . GLU A 1 99 ? 7.081 -10.063 6.260 1.00 94.94 99 GLU A O 1
ATOM 769 N N . ILE A 1 100 ? 5.740 -8.901 4.882 1.00 94.56 100 ILE A N 1
ATOM 770 C CA . ILE A 1 100 ? 4.516 -9.059 5.682 1.00 94.56 100 ILE A CA 1
ATOM 771 C C . ILE A 1 100 ? 4.054 -10.51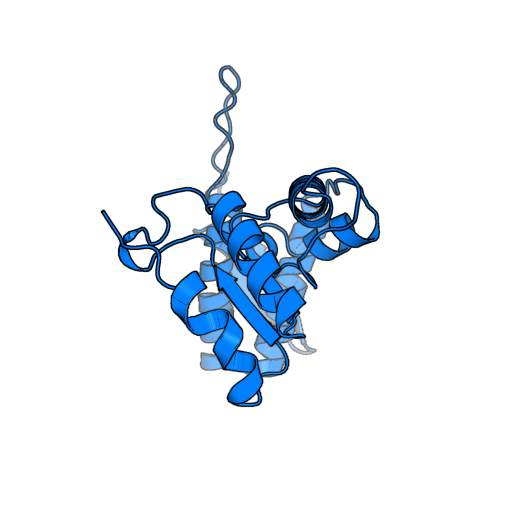5 5.693 1.00 94.56 100 ILE A C 1
ATOM 773 O O . ILE A 1 100 ? 3.727 -11.040 6.754 1.00 94.56 100 ILE A O 1
ATOM 777 N N . LYS A 1 101 ? 4.057 -11.193 4.544 1.00 94.69 101 LYS A N 1
ATOM 778 C CA . LYS A 1 101 ? 3.653 -12.600 4.452 1.00 94.69 101 LYS A CA 1
ATOM 779 C C . LYS A 1 101 ? 4.587 -13.523 5.238 1.00 94.69 101 LYS A C 1
ATOM 781 O O . LYS A 1 101 ? 4.117 -14.432 5.909 1.00 94.69 101 LYS A O 1
ATOM 786 N N . GLU A 1 102 ? 5.894 -13.294 5.154 1.00 95.88 102 GLU A N 1
ATOM 787 C CA . GLU A 1 102 ? 6.913 -14.147 5.779 1.00 95.88 102 GLU A CA 1
ATOM 788 C C . GLU A 1 102 ? 7.334 -13.693 7.177 1.00 95.88 102 GLU A C 1
ATOM 790 O O . GLU A 1 102 ? 8.138 -14.367 7.816 1.00 95.88 102 GLU A O 1
ATOM 795 N N . GLN A 1 103 ? 6.807 -12.564 7.657 1.00 94.88 103 GLN A N 1
ATOM 796 C CA . GLN A 1 103 ? 7.085 -12.020 8.989 1.00 94.88 103 GLN A CA 1
ATOM 797 C C . GLN A 1 103 ? 8.589 -11.831 9.263 1.00 94.88 103 GLN A C 1
ATOM 799 O O . GLN A 1 103 ? 9.072 -12.067 10.371 1.00 94.88 103 GLN A O 1
ATOM 804 N N . ARG A 1 104 ? 9.343 -11.399 8.245 1.00 93.94 104 ARG A N 1
ATOM 805 C CA . ARG A 1 104 ? 10.788 -11.150 8.342 1.00 93.94 104 ARG A CA 1
ATOM 806 C C . ARG A 1 104 ? 11.237 -10.031 7.416 1.00 93.94 104 ARG A C 1
ATOM 808 O O . ARG A 1 104 ? 10.614 -9.758 6.391 1.00 93.94 104 ARG A O 1
ATOM 815 N N . HIS A 1 105 ? 12.369 -9.420 7.749 1.00 90.62 105 HIS A N 1
ATOM 816 C CA . HIS A 1 105 ? 13.029 -8.489 6.841 1.00 90.62 105 HIS A CA 1
ATOM 817 C C . HIS A 1 105 ? 13.683 -9.247 5.689 1.00 90.62 105 HIS A C 1
ATOM 819 O O . HIS A 1 105 ? 14.291 -10.303 5.885 1.00 90.62 105 HIS A O 1
ATOM 825 N N . TRP A 1 106 ? 13.565 -8.682 4.493 1.00 91.00 106 TRP A N 1
ATOM 826 C CA . TRP A 1 106 ? 14.216 -9.186 3.296 1.00 91.00 106 TRP A CA 1
ATOM 827 C C . TRP A 1 106 ? 15.343 -8.241 2.905 1.00 91.00 106 TRP A C 1
ATOM 829 O O . TRP A 1 106 ? 15.103 -7.078 2.567 1.00 91.00 106 TRP A O 1
ATOM 839 N N . ASP A 1 107 ? 16.568 -8.756 2.921 1.00 87.31 107 ASP A N 1
ATOM 840 C CA . ASP A 1 107 ? 17.724 -8.056 2.373 1.00 87.31 107 ASP A CA 1
ATOM 841 C C . ASP A 1 107 ? 18.044 -8.612 0.986 1.00 87.31 107 ASP A C 1
ATOM 843 O O . ASP A 1 107 ? 18.828 -9.547 0.836 1.00 87.31 107 ASP A O 1
ATOM 847 N N . ILE A 1 108 ? 17.357 -8.081 -0.028 1.00 87.31 108 ILE A N 1
ATOM 848 C CA . ILE A 1 108 ? 17.604 -8.493 -1.409 1.00 87.31 108 ILE A CA 1
ATOM 849 C C . ILE A 1 108 ? 18.870 -7.841 -1.961 1.00 87.31 108 ILE A C 1
ATOM 851 O O . ILE A 1 108 ? 19.126 -6.639 -1.780 1.00 87.31 108 ILE A O 1
ATOM 855 N N . SER A 1 109 ? 19.623 -8.641 -2.704 1.00 89.06 109 SER A N 1
ATOM 856 C CA . SER A 1 109 ? 20.857 -8.252 -3.366 1.00 89.06 109 SER A CA 1
ATOM 857 C C . SER A 1 109 ? 20.635 -7.150 -4.406 1.00 89.06 109 SER A C 1
ATOM 859 O O . SER A 1 109 ? 19.533 -6.912 -4.910 1.00 89.06 109 SER A O 1
ATOM 861 N N . ALA A 1 110 ? 21.719 -6.469 -4.779 1.00 86.50 110 ALA A N 1
ATOM 862 C CA . ALA A 1 110 ? 21.683 -5.480 -5.855 1.00 86.50 110 ALA A CA 1
ATOM 863 C C . ALA A 1 110 ? 21.221 -6.086 -7.196 1.00 86.50 110 ALA A C 1
ATOM 865 O O . ALA A 1 110 ? 20.571 -5.397 -7.983 1.00 86.50 110 ALA A O 1
ATOM 866 N N . THR A 1 111 ? 21.524 -7.364 -7.439 1.00 89.44 111 THR A N 1
ATOM 867 C CA . THR A 1 111 ? 21.108 -8.090 -8.645 1.00 89.44 111 THR A CA 1
ATOM 868 C C . THR A 1 111 ? 19.599 -8.298 -8.667 1.00 89.44 111 THR A C 1
ATOM 870 O O . THR A 1 111 ? 18.958 -7.885 -9.627 1.00 89.44 111 THR A O 1
ATOM 873 N N . GLU A 1 112 ? 19.015 -8.804 -7.579 1.00 90.12 112 GLU A N 1
ATOM 874 C CA . GLU A 1 112 ? 17.559 -8.991 -7.472 1.00 90.12 112 GLU A CA 1
ATOM 875 C C . GLU A 1 112 ? 16.808 -7.656 -7.595 1.00 90.12 112 GLU A C 1
ATOM 877 O O . GLU A 1 112 ? 15.776 -7.568 -8.259 1.00 90.12 112 GLU A O 1
ATOM 882 N N . ARG A 1 113 ? 17.356 -6.568 -7.030 1.00 88.19 113 ARG A N 1
ATOM 883 C CA . ARG A 1 113 ? 16.810 -5.211 -7.232 1.00 88.19 113 ARG A CA 1
ATOM 884 C C . ARG A 1 113 ? 16.831 -4.800 -8.701 1.00 88.19 113 ARG A C 1
ATOM 886 O O . ARG A 1 113 ? 15.874 -4.196 -9.177 1.00 88.19 113 ARG A O 1
ATOM 893 N N . MET A 1 114 ? 17.914 -5.104 -9.414 1.00 88.38 114 MET A N 1
ATOM 894 C CA . MET A 1 114 ? 18.022 -4.816 -10.843 1.00 88.38 114 MET A CA 1
ATOM 895 C C . MET A 1 114 ? 17.014 -5.629 -11.659 1.00 88.38 114 MET A C 1
ATOM 897 O O . MET A 1 114 ? 16.438 -5.102 -12.611 1.00 88.38 114 MET A O 1
ATOM 901 N N . ASP A 1 115 ? 16.755 -6.875 -11.271 1.00 92.69 115 ASP A N 1
ATOM 902 C CA . ASP A 1 115 ? 15.769 -7.730 -11.934 1.00 92.69 115 ASP A CA 1
ATOM 903 C C . ASP A 1 115 ? 14.348 -7.174 -11.809 1.00 92.69 115 ASP A C 1
ATOM 905 O O . ASP A 1 115 ? 13.601 -7.194 -12.786 1.00 92.69 115 ASP A O 1
ATOM 909 N N . LEU A 1 116 ? 14.002 -6.546 -10.680 1.00 92.62 116 LEU A N 1
ATOM 910 C CA . LEU A 1 116 ? 12.733 -5.820 -10.543 1.00 92.62 116 LEU A CA 1
ATOM 911 C C . LEU A 1 116 ? 12.622 -4.646 -11.530 1.00 92.62 116 LEU A C 1
ATOM 913 O O . LEU A 1 116 ? 11.555 -4.419 -12.101 1.00 92.62 116 LEU A O 1
ATOM 917 N N . PHE A 1 117 ? 13.711 -3.912 -11.778 1.00 92.25 117 PHE A N 1
ATOM 918 C CA . PHE A 1 117 ? 13.709 -2.842 -12.783 1.00 92.25 117 PHE A CA 1
ATOM 919 C C . PHE A 1 117 ? 13.606 -3.386 -14.209 1.00 92.25 117 PHE A C 1
ATOM 921 O O . PHE A 1 117 ? 12.934 -2.777 -15.042 1.00 92.25 117 PHE A O 1
ATOM 928 N N . ARG A 1 118 ? 14.235 -4.531 -14.497 1.00 91.44 118 ARG A N 1
ATOM 929 C CA . ARG A 1 118 ? 14.091 -5.216 -15.791 1.00 91.44 118 ARG A CA 1
ATOM 930 C C . ARG A 1 118 ? 12.650 -5.651 -16.018 1.00 91.44 118 ARG A C 1
ATOM 932 O O . ARG A 1 118 ? 12.106 -5.325 -17.068 1.00 91.44 118 ARG A O 1
ATOM 939 N N . LEU A 1 119 ? 12.033 -6.278 -15.016 1.00 95.06 119 LEU A N 1
ATOM 940 C CA . LEU A 1 119 ? 10.631 -6.692 -15.049 1.00 95.06 119 LEU A CA 1
ATOM 941 C C . LEU A 1 119 ? 9.693 -5.501 -15.278 1.00 95.06 119 LEU A C 1
ATOM 943 O O . LEU A 1 119 ? 8.768 -5.574 -16.082 1.00 95.06 119 LEU A O 1
ATOM 947 N N . TYR A 1 120 ? 9.947 -4.376 -14.610 1.00 94.75 120 TYR A N 1
ATOM 948 C CA . TYR A 1 120 ? 9.170 -3.160 -14.832 1.00 94.75 120 TYR A CA 1
ATOM 949 C C . TYR A 1 120 ? 9.305 -2.640 -16.264 1.00 94.75 120 TYR A C 1
ATOM 951 O O . TYR A 1 120 ? 8.311 -2.261 -16.877 1.00 94.75 120 TYR A O 1
ATOM 959 N N . CYS A 1 121 ? 10.521 -2.628 -16.816 1.00 94.88 121 CYS A N 1
ATOM 960 C CA . CYS A 1 121 ? 10.728 -2.169 -18.186 1.00 94.88 121 CYS A CA 1
ATOM 961 C C . CYS A 1 121 ? 10.082 -3.111 -19.204 1.00 94.88 121 CYS A C 1
ATOM 963 O O . CYS A 1 121 ? 9.485 -2.622 -20.157 1.00 94.88 121 CYS A O 1
ATOM 965 N N . SER A 1 122 ? 10.166 -4.431 -19.010 1.00 95.12 122 SER A N 1
ATOM 966 C CA . SER A 1 122 ? 9.500 -5.390 -19.896 1.00 95.12 122 SER A CA 1
ATOM 967 C C . SER A 1 122 ? 7.983 -5.228 -19.853 1.00 95.12 122 SER A C 1
ATOM 969 O O . SER A 1 122 ? 7.375 -5.079 -20.908 1.00 95.12 122 SER A O 1
ATOM 971 N N . ALA A 1 123 ? 7.388 -5.139 -18.659 1.00 96.38 123 ALA A N 1
ATOM 972 C CA . ALA A 1 123 ? 5.950 -4.915 -18.504 1.00 96.38 123 ALA A CA 1
ATOM 973 C C . ALA A 1 123 ? 5.507 -3.554 -19.070 1.00 96.38 123 ALA A C 1
ATOM 975 O O . ALA A 1 123 ? 4.452 -3.440 -19.688 1.00 96.38 123 ALA A O 1
ATOM 976 N N . GLY A 1 124 ? 6.326 -2.514 -18.899 1.00 94.25 124 GLY A N 1
ATOM 977 C CA . GLY A 1 124 ? 6.062 -1.194 -19.463 1.00 94.25 124 GLY A CA 1
ATOM 978 C C . GLY A 1 124 ? 6.053 -1.198 -20.990 1.00 94.25 124 GLY A C 1
ATOM 979 O O . GLY A 1 124 ? 5.155 -0.624 -21.595 1.00 94.25 124 GLY A O 1
ATOM 980 N N . LEU A 1 125 ? 7.004 -1.884 -21.623 1.00 93.88 125 LEU A N 1
ATOM 981 C CA . LEU A 1 125 ? 7.079 -1.985 -23.084 1.00 93.88 125 LEU A CA 1
ATOM 982 C C . LEU A 1 125 ? 5.997 -2.898 -23.668 1.00 93.88 125 LEU A C 1
ATOM 984 O O . LEU A 1 125 ? 5.534 -2.651 -24.778 1.00 93.88 125 LEU A O 1
ATOM 988 N N . GLU A 1 126 ? 5.564 -3.917 -22.926 1.00 95.69 126 GLU A N 1
ATOM 989 C CA . GLU A 1 126 ? 4.395 -4.726 -23.279 1.00 95.69 126 GLU A CA 1
ATOM 990 C C . GLU A 1 126 ? 3.105 -3.893 -23.229 1.00 95.69 126 GLU A C 1
ATOM 992 O O . GLU A 1 126 ? 2.274 -3.977 -24.130 1.00 95.69 126 GLU A O 1
ATOM 997 N N . HIS A 1 127 ? 2.958 -3.039 -22.213 1.00 95.88 127 HIS A N 1
ATOM 998 C CA . HIS A 1 127 ? 1.753 -2.236 -22.016 1.00 95.88 127 HIS A CA 1
ATOM 999 C C . HIS A 1 127 ? 1.686 -0.982 -22.906 1.00 95.88 127 HIS A C 1
ATOM 1001 O O . HIS A 1 127 ? 0.638 -0.685 -23.478 1.00 95.88 127 HIS A O 1
ATOM 1007 N N . TRP A 1 128 ? 2.780 -0.222 -23.012 1.00 95.00 128 TRP A N 1
ATOM 1008 C CA . TRP A 1 128 ? 2.836 1.046 -23.752 1.00 95.00 128 TRP A CA 1
ATOM 1009 C C . TRP A 1 128 ? 3.411 0.920 -25.165 1.00 95.00 128 TRP A C 1
ATOM 1011 O O . TRP A 1 128 ? 3.336 1.885 -25.923 1.00 95.00 128 TRP A O 1
ATOM 1021 N N . GLY A 1 129 ? 3.964 -0.239 -25.522 1.00 91.06 129 GLY A N 1
ATOM 1022 C CA . GLY A 1 129 ? 4.600 -0.487 -26.811 1.00 91.06 129 GLY A CA 1
ATOM 1023 C C . GLY A 1 129 ? 6.114 -0.262 -26.804 1.00 91.06 129 GLY A C 1
ATOM 1024 O O . GLY A 1 129 ? 6.691 0.387 -25.930 1.00 91.06 129 GLY A O 1
ATOM 1025 N N . SER A 1 130 ? 6.768 -0.818 -27.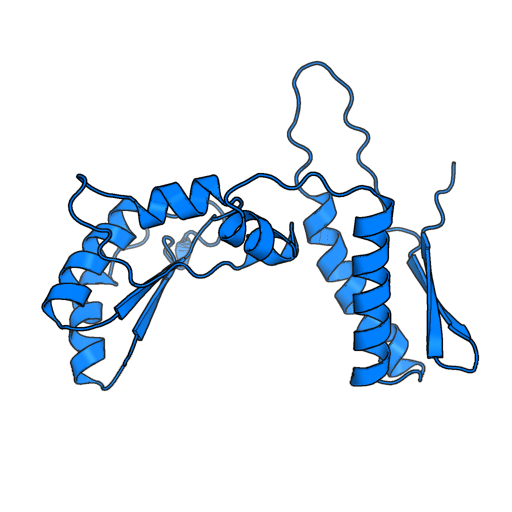823 1.00 92.25 130 SER A N 1
ATOM 1026 C CA . SER A 1 130 ? 8.212 -0.702 -28.064 1.00 92.25 130 SER A CA 1
ATOM 1027 C C . SER A 1 130 ? 8.577 0.383 -29.083 1.00 92.25 130 SER A C 1
ATOM 1029 O O . SER A 1 130 ? 9.736 0.494 -29.486 1.00 92.25 130 SER A O 1
ATOM 1031 N N . ASP A 1 131 ? 7.601 1.193 -29.495 1.00 92.19 131 ASP A N 1
ATOM 1032 C CA . ASP A 1 131 ? 7.828 2.383 -30.300 1.00 92.19 131 ASP A CA 1
ATOM 1033 C C . ASP A 1 131 ? 8.467 3.503 -29.457 1.00 92.19 131 ASP A C 1
ATOM 1035 O O . ASP A 1 131 ? 8.611 3.412 -28.235 1.00 92.19 131 ASP A O 1
ATOM 1039 N N . VAL A 1 132 ? 8.865 4.597 -30.109 1.00 90.44 132 VAL A N 1
ATOM 1040 C CA . VAL A 1 132 ? 9.540 5.717 -29.430 1.00 90.44 132 VAL A CA 1
ATOM 1041 C C . VAL A 1 132 ? 8.699 6.255 -28.265 1.00 90.44 132 VAL A C 1
ATOM 1043 O O . VAL A 1 132 ? 9.234 6.567 -27.200 1.00 90.44 132 VAL A O 1
ATOM 1046 N N . ARG A 1 133 ? 7.374 6.332 -28.432 1.00 93.56 133 ARG A N 1
ATOM 1047 C CA . ARG A 1 133 ? 6.468 6.852 -27.404 1.00 93.56 133 ARG A CA 1
ATOM 1048 C C . ARG A 1 133 ? 6.352 5.906 -26.210 1.00 93.56 133 ARG A C 1
ATOM 1050 O O . ARG A 1 133 ? 6.380 6.385 -25.071 1.00 93.56 133 ARG A O 1
ATOM 1057 N N . GLY A 1 134 ? 6.219 4.604 -26.441 1.00 92.56 134 GLY A N 1
ATOM 1058 C CA . GLY A 1 134 ? 6.143 3.600 -25.385 1.00 92.56 134 GLY A CA 1
ATOM 1059 C C . GLY A 1 134 ? 7.447 3.484 -24.598 1.00 92.56 134 GLY A C 1
ATOM 1060 O O . GLY A 1 134 ? 7.427 3.475 -23.361 1.00 92.56 134 GLY A O 1
ATOM 1061 N N . VAL A 1 135 ? 8.593 3.553 -25.284 1.00 92.12 135 VAL A N 1
ATOM 1062 C CA . VAL A 1 135 ? 9.920 3.593 -24.648 1.00 92.12 135 VAL A CA 1
ATOM 1063 C C . VAL A 1 135 ? 10.077 4.833 -23.763 1.00 92.12 135 VAL A C 1
ATOM 1065 O O . VAL A 1 135 ? 10.445 4.700 -22.594 1.00 92.12 135 VAL A O 1
ATOM 1068 N N . GLU A 1 136 ? 9.762 6.033 -24.259 1.00 92.19 136 GLU A N 1
ATOM 1069 C CA . GLU A 1 136 ? 9.880 7.264 -23.460 1.00 92.19 136 GLU A CA 1
ATOM 1070 C C . GLU A 1 136 ? 8.883 7.307 -22.293 1.00 92.19 136 GLU A C 1
ATOM 1072 O O . GLU A 1 136 ? 9.207 7.799 -21.209 1.00 92.19 136 GLU A O 1
ATOM 1077 N N . THR A 1 137 ? 7.688 6.738 -22.468 1.00 94.12 137 THR A N 1
ATOM 1078 C CA . THR A 1 137 ? 6.690 6.624 -21.394 1.00 94.12 137 THR A CA 1
ATOM 1079 C C . THR A 1 137 ? 7.181 5.692 -20.288 1.00 94.12 137 THR A C 1
ATOM 1081 O O . THR A 1 137 ? 7.182 6.084 -19.118 1.00 94.12 137 THR A O 1
ATOM 1084 N N . THR A 1 138 ? 7.682 4.509 -20.654 1.00 93.69 138 THR A N 1
ATOM 1085 C CA . THR A 1 138 ? 8.285 3.545 -19.719 1.00 93.69 138 THR A CA 1
ATOM 1086 C C . THR A 1 138 ? 9.457 4.175 -18.977 1.00 93.69 138 THR A C 1
ATOM 1088 O O . THR A 1 138 ? 9.558 4.092 -17.752 1.00 93.69 138 THR A O 1
ATOM 1091 N N . ARG A 1 139 ? 10.333 4.868 -19.713 1.00 91.75 139 ARG A N 1
ATOM 1092 C CA . ARG A 1 139 ? 11.500 5.555 -19.163 1.00 91.75 139 ARG A CA 1
ATOM 1093 C C . ARG A 1 139 ? 11.109 6.635 -18.159 1.00 91.75 139 ARG A C 1
ATOM 1095 O O . ARG A 1 139 ? 11.716 6.698 -17.092 1.00 91.75 139 ARG A O 1
ATOM 1102 N N . ARG A 1 140 ? 10.109 7.466 -18.469 1.00 92.50 140 ARG A N 1
ATOM 1103 C CA . ARG A 1 140 ? 9.627 8.520 -17.564 1.00 92.50 140 ARG A CA 1
ATOM 1104 C C . ARG A 1 140 ? 9.195 7.934 -16.222 1.00 92.50 140 ARG A C 1
ATOM 1106 O O . ARG A 1 140 ? 9.712 8.352 -15.190 1.00 92.50 140 ARG A O 1
ATOM 1113 N N . PHE A 1 141 ? 8.310 6.940 -16.236 1.00 94.06 141 PHE A N 1
ATOM 1114 C CA . PHE A 1 141 ? 7.791 6.363 -14.996 1.00 94.06 141 PHE A CA 1
ATOM 1115 C C . PHE A 1 141 ? 8.827 5.519 -14.243 1.00 94.06 141 PHE A C 1
ATOM 1117 O O . PHE A 1 141 ? 8.846 5.537 -13.013 1.00 94.06 141 PHE A O 1
ATOM 1124 N N . LEU A 1 142 ? 9.757 4.863 -14.945 1.00 92.94 142 LEU A N 1
ATOM 1125 C CA . LEU A 1 142 ? 10.901 4.213 -14.304 1.00 92.94 142 LEU A CA 1
ATOM 1126 C C . LEU A 1 142 ? 11.758 5.228 -13.536 1.00 92.94 142 LEU A C 1
ATOM 1128 O O . LEU A 1 142 ? 12.143 4.970 -12.399 1.00 92.94 142 LEU A O 1
ATOM 1132 N N . LEU A 1 143 ? 12.060 6.385 -14.132 1.00 90.19 143 LEU A N 1
ATOM 1133 C CA . LEU A 1 143 ? 12.846 7.435 -13.476 1.00 90.19 143 LEU A CA 1
ATOM 1134 C C . LEU A 1 143 ? 12.108 8.032 -12.270 1.00 90.19 143 LEU A C 1
ATOM 1136 O O . LEU A 1 143 ? 12.728 8.281 -11.233 1.00 90.19 143 LEU A O 1
ATOM 1140 N N . GLU A 1 144 ? 10.790 8.213 -12.373 1.00 90.44 144 GLU A N 1
ATOM 1141 C CA . GLU A 1 144 ? 9.951 8.601 -11.237 1.00 90.44 144 GLU A CA 1
ATOM 1142 C C . GLU A 1 144 ? 10.013 7.556 -10.119 1.00 90.44 144 GLU A C 1
ATOM 1144 O O . GLU A 1 144 ? 10.215 7.912 -8.956 1.00 90.44 144 GLU A O 1
ATOM 1149 N N . TRP A 1 145 ? 9.922 6.268 -10.449 1.00 91.25 145 TRP A N 1
ATOM 1150 C CA . TRP A 1 145 ? 10.002 5.196 -9.463 1.00 91.25 145 TRP A CA 1
ATOM 1151 C C . TRP A 1 145 ? 11.383 5.116 -8.797 1.00 91.25 145 TRP A C 1
ATOM 1153 O O . TRP A 1 145 ? 11.481 5.080 -7.567 1.00 91.25 145 TRP A O 1
ATOM 1163 N N . LEU A 1 146 ? 12.465 5.198 -9.576 1.00 89.00 146 LEU A N 1
ATOM 1164 C CA . LEU A 1 146 ? 13.837 5.210 -9.059 1.00 89.00 146 LEU A CA 1
ATOM 1165 C C . LEU A 1 146 ? 14.060 6.333 -8.037 1.00 89.00 146 LEU A C 1
ATOM 1167 O O . LEU A 1 146 ? 14.801 6.141 -7.070 1.00 89.00 146 LEU A O 1
ATOM 1171 N N . SER A 1 147 ? 13.362 7.466 -8.171 1.00 85.19 147 SER A N 1
ATOM 1172 C CA . SER A 1 147 ? 13.431 8.560 -7.197 1.00 85.19 147 SER A CA 1
ATOM 1173 C C . SER A 1 147 ? 13.014 8.147 -5.775 1.00 85.19 147 SER A C 1
ATOM 1175 O O . SER A 1 147 ? 13.543 8.692 -4.803 1.00 85.19 147 SER A O 1
ATOM 1177 N N . PHE A 1 148 ? 12.138 7.145 -5.625 1.00 84.19 148 PHE A N 1
ATOM 1178 C CA . PHE A 1 148 ? 11.742 6.603 -4.321 1.00 84.19 148 PHE A CA 1
ATOM 1179 C C . PHE A 1 148 ? 12.825 5.715 -3.706 1.00 84.19 148 PHE A C 1
ATOM 1181 O O . PHE A 1 148 ? 13.023 5.750 -2.492 1.00 84.19 148 PHE A O 1
ATOM 1188 N N . THR A 1 149 ? 13.572 4.976 -4.530 1.00 78.06 149 THR A N 1
ATOM 1189 C CA . THR A 1 149 ? 14.651 4.088 -4.059 1.00 78.06 149 THR A CA 1
ATOM 1190 C C . THR A 1 149 ? 15.879 4.853 -3.558 1.00 78.06 149 THR A C 1
ATOM 1192 O O . THR A 1 149 ? 16.589 4.379 -2.673 1.00 78.06 149 THR A O 1
ATOM 1195 N N . CYS A 1 150 ? 16.110 6.072 -4.058 1.00 59.22 150 CYS A N 1
ATOM 1196 C CA . CYS A 1 150 ? 17.308 6.859 -3.753 1.00 59.22 150 CYS A CA 1
ATOM 1197 C C . CYS A 1 150 ? 17.144 7.857 -2.588 1.00 59.22 150 CYS A C 1
ATOM 1199 O O . CYS A 1 150 ? 18.123 8.495 -2.200 1.00 59.22 150 CYS A O 1
ATOM 1201 N N . ARG A 1 151 ? 15.939 8.044 -2.021 1.00 42.16 151 ARG A N 1
ATOM 1202 C CA . ARG A 1 151 ? 15.650 9.208 -1.149 1.00 42.16 151 ARG A CA 1
ATOM 1203 C C . ARG A 1 151 ? 15.741 8.982 0.363 1.00 42.16 151 ARG A C 1
ATOM 1205 O O . ARG A 1 151 ? 15.492 9.917 1.121 1.00 42.16 151 ARG A O 1
ATOM 1212 N N . ARG A 1 152 ? 16.128 7.800 0.843 1.00 38.34 152 ARG A N 1
ATOM 1213 C CA . ARG A 1 152 ? 16.360 7.567 2.282 1.00 38.34 152 ARG A CA 1
ATOM 1214 C C . ARG A 1 152 ? 17.547 6.640 2.528 1.00 38.34 152 ARG A C 1
ATOM 1216 O O . ARG A 1 152 ? 17.390 5.533 3.021 1.00 38.34 152 ARG A O 1
ATOM 1223 N N . GLY A 1 153 ? 18.751 7.131 2.242 1.00 34.69 153 GLY A N 1
ATOM 1224 C CA . GLY A 1 153 ? 19.905 6.708 3.029 1.00 34.69 153 GLY A CA 1
ATOM 1225 C C . GLY A 1 153 ? 19.752 7.314 4.422 1.00 34.69 153 GLY A C 1
ATOM 1226 O O . GLY A 1 153 ? 19.851 8.532 4.576 1.00 34.69 153 GLY A O 1
ATOM 1227 N N . SER A 1 154 ? 19.443 6.497 5.427 1.00 31.19 154 SER A N 1
ATOM 1228 C CA . SER A 1 154 ? 19.576 6.892 6.828 1.00 31.19 154 SER A CA 1
ATOM 1229 C C . SER A 1 154 ? 20.982 7.442 7.039 1.00 31.19 154 SER A C 1
ATOM 1231 O O . SER A 1 154 ? 21.970 6.786 6.709 1.00 31.19 154 SER A O 1
ATOM 1233 N N . ARG A 1 155 ? 21.078 8.660 7.573 1.00 29.61 155 ARG A N 1
ATOM 1234 C CA . ARG A 1 155 ? 22.341 9.250 8.011 1.00 29.61 155 ARG A CA 1
ATOM 1235 C C . ARG A 1 155 ? 22.859 8.415 9.184 1.00 29.61 155 ARG A C 1
ATOM 1237 O O . ARG A 1 155 ? 22.533 8.701 10.331 1.00 29.61 155 ARG A O 1
ATOM 1244 N N . VAL A 1 156 ? 23.627 7.366 8.900 1.00 32.44 156 VAL A N 1
ATOM 1245 C CA . VAL A 1 156 ? 24.434 6.684 9.913 1.00 32.44 156 VAL A CA 1
ATOM 1246 C C . VAL A 1 156 ? 25.476 7.708 10.358 1.00 32.44 156 VAL A C 1
ATOM 1248 O O . VAL A 1 156 ? 26.302 8.153 9.558 1.00 32.44 156 VAL A O 1
ATOM 1251 N N . ARG A 1 157 ? 25.393 8.173 11.610 1.00 30.95 157 ARG A N 1
ATOM 1252 C CA . ARG A 1 157 ? 26.477 8.965 12.201 1.00 30.95 157 ARG A CA 1
ATOM 1253 C C . ARG A 1 157 ? 27.717 8.069 12.201 1.00 30.95 157 ARG A C 1
ATOM 1255 O O . ARG A 1 157 ? 27.700 7.032 12.850 1.00 30.95 157 ARG A O 1
ATOM 1262 N N . GLY A 1 158 ? 28.758 8.459 11.466 1.00 32.03 158 GLY A N 1
ATOM 1263 C CA . GLY A 1 158 ? 30.079 7.826 11.560 1.00 32.03 158 GLY A CA 1
ATOM 1264 C C . GLY A 1 158 ? 30.491 6.861 10.443 1.00 32.03 158 GLY A C 1
ATO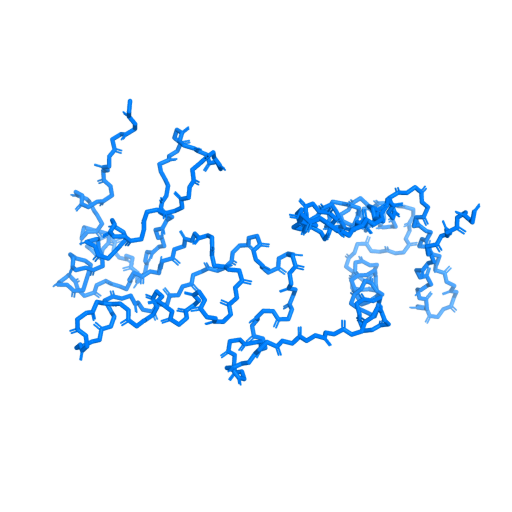M 1265 O O . GLY A 1 158 ? 31.501 6.191 10.600 1.00 32.03 158 GLY A O 1
ATOM 1266 N N . GLY A 1 159 ? 29.795 6.801 9.306 1.00 30.28 159 GLY A N 1
ATOM 1267 C CA . GLY A 1 159 ? 30.262 6.022 8.152 1.00 30.28 159 GLY A CA 1
ATOM 1268 C C . GLY A 1 159 ? 29.695 6.575 6.854 1.00 30.28 159 GLY A C 1
ATOM 1269 O O . GLY A 1 159 ? 28.481 6.708 6.719 1.00 30.28 159 GLY A O 1
ATOM 1270 N N . GLY A 1 160 ? 30.563 6.966 5.920 1.00 26.17 160 GLY A N 1
ATOM 1271 C CA . GLY A 1 160 ? 30.174 7.612 4.668 1.00 26.17 160 GLY A CA 1
ATOM 1272 C C . GLY A 1 160 ? 29.189 6.771 3.856 1.00 26.17 160 GLY A C 1
ATOM 1273 O O . GLY A 1 160 ? 29.564 5.779 3.239 1.00 26.17 160 GLY A O 1
ATOM 1274 N N . VAL A 1 161 ? 27.927 7.197 3.806 1.00 29.75 161 VAL A N 1
ATOM 1275 C CA . VAL A 1 161 ? 26.951 6.665 2.852 1.00 29.75 161 VAL A CA 1
ATOM 1276 C C . VAL A 1 161 ? 27.222 7.341 1.512 1.00 29.75 161 VAL A C 1
ATOM 1278 O O . VAL A 1 161 ? 26.944 8.529 1.337 1.00 29.75 161 VAL A O 1
ATOM 1281 N N . ARG A 1 162 ? 27.773 6.591 0.551 1.00 28.23 162 ARG A N 1
ATOM 1282 C CA . ARG A 1 162 ? 27.789 7.014 -0.853 1.00 28.23 162 ARG A CA 1
ATOM 1283 C C . ARG A 1 162 ? 26.341 7.136 -1.318 1.00 28.23 162 ARG A C 1
ATOM 1285 O O . ARG A 1 162 ? 25.638 6.138 -1.459 1.00 28.23 162 ARG A O 1
ATOM 1292 N N . VAL A 1 163 ? 25.902 8.368 -1.558 1.00 30.25 163 VAL A N 1
ATOM 1293 C CA . VAL A 1 163 ? 24.678 8.647 -2.310 1.00 30.25 163 VAL A CA 1
ATOM 1294 C C . VAL A 1 163 ? 24.885 8.054 -3.701 1.00 30.25 163 VAL A C 1
ATOM 1296 O O . VAL A 1 163 ? 25.613 8.618 -4.515 1.00 30.25 163 VAL A O 1
ATOM 1299 N N . CYS A 1 164 ? 24.289 6.896 -3.979 1.00 34.06 164 CYS A N 1
ATOM 1300 C CA . CYS A 1 164 ? 24.245 6.385 -5.341 1.00 34.06 164 CYS A CA 1
ATOM 1301 C C . CYS A 1 164 ? 23.278 7.260 -6.143 1.00 34.06 164 CYS A C 1
ATOM 1303 O O . CYS A 1 164 ? 22.071 7.025 -6.174 1.00 34.06 164 CYS A O 1
ATOM 1305 N N . VAL A 1 165 ? 23.814 8.299 -6.782 1.00 34.53 165 VAL A N 1
ATOM 1306 C CA . VAL A 1 165 ? 23.122 9.048 -7.831 1.00 34.53 165 VAL A CA 1
ATOM 1307 C C . VAL A 1 165 ? 23.025 8.129 -9.056 1.00 34.53 165 VAL A C 1
ATOM 1309 O O . VAL A 1 165 ? 23.828 8.216 -9.976 1.00 34.53 165 VAL A O 1
ATOM 1312 N N . PHE A 1 166 ? 22.050 7.214 -9.077 1.00 39.47 166 PHE A N 1
ATOM 1313 C CA . PHE A 1 166 ? 21.804 6.318 -10.222 1.00 39.47 166 PHE A CA 1
ATOM 1314 C C . PHE A 1 166 ? 21.141 7.026 -11.421 1.00 39.47 166 PHE A C 1
ATOM 1316 O O . PHE A 1 166 ? 20.997 6.451 -12.496 1.00 39.47 166 PHE A O 1
ATOM 1323 N N . ALA A 1 167 ? 20.740 8.289 -11.267 1.00 36.19 167 ALA A N 1
ATOM 1324 C CA . ALA A 1 167 ? 19.754 8.916 -12.143 1.00 36.19 167 ALA A CA 1
ATOM 1325 C C . ALA A 1 167 ? 20.282 9.516 -13.461 1.00 36.19 167 ALA A C 1
ATOM 1327 O O . ALA A 1 167 ? 19.487 10.092 -14.199 1.00 36.19 167 ALA A O 1
ATOM 1328 N N . ARG A 1 168 ? 21.579 9.431 -13.798 1.00 36.19 168 ARG A N 1
ATOM 1329 C CA . ARG A 1 168 ? 22.074 10.101 -15.022 1.00 36.19 168 ARG A CA 1
ATOM 1330 C C . ARG A 1 168 ? 22.090 9.254 -16.290 1.00 36.19 168 ARG A C 1
ATOM 1332 O O . ARG A 1 168 ? 22.023 9.847 -17.360 1.00 36.19 168 ARG A O 1
ATOM 1339 N N . ILE A 1 169 ? 22.125 7.920 -16.230 1.00 45.44 169 ILE A N 1
ATOM 1340 C CA . ILE A 1 169 ? 22.140 7.092 -17.451 1.00 45.44 169 ILE A CA 1
ATOM 1341 C C . ILE A 1 169 ? 21.462 5.739 -17.187 1.00 45.44 169 ILE A C 1
ATOM 1343 O O . ILE A 1 169 ? 22.139 4.735 -16.982 1.00 45.44 169 ILE A O 1
ATOM 1347 N N . VAL A 1 170 ? 20.126 5.704 -17.202 1.00 50.66 170 VAL A N 1
ATOM 1348 C CA . VAL A 1 170 ? 19.379 4.458 -17.443 1.00 50.66 170 VAL A CA 1
ATOM 1349 C C . VAL A 1 170 ? 19.085 4.402 -18.939 1.00 50.66 170 VAL A C 1
ATOM 1351 O O . VAL A 1 170 ? 18.298 5.205 -19.448 1.00 50.66 170 VAL A O 1
ATOM 1354 N N . GLN A 1 171 ? 19.765 3.507 -19.655 1.00 50.03 171 GLN A N 1
ATOM 1355 C CA . GLN A 1 171 ? 19.427 3.180 -21.040 1.00 50.03 171 GLN A CA 1
ATOM 1356 C C . GLN A 1 171 ? 18.505 1.963 -21.035 1.00 50.03 171 GLN A C 1
ATOM 1358 O O . GLN A 1 171 ? 18.891 0.906 -20.538 1.00 50.03 171 GLN A O 1
ATOM 1363 N N . ILE A 1 172 ? 17.305 2.133 -21.589 1.00 55.94 172 ILE A N 1
ATOM 1364 C CA . ILE A 1 172 ? 16.409 1.038 -21.962 1.00 55.94 172 ILE A CA 1
ATOM 1365 C C . ILE A 1 172 ? 16.669 0.792 -23.448 1.00 55.94 172 ILE A C 1
ATOM 1367 O O . ILE A 1 172 ? 16.412 1.674 -24.267 1.00 55.94 172 ILE A O 1
ATOM 1371 N N . ARG A 1 173 ? 17.244 -0.360 -23.802 1.00 52.75 173 ARG A N 1
ATOM 1372 C CA . ARG A 1 173 ? 17.391 -0.775 -25.204 1.00 52.75 173 ARG A CA 1
ATOM 1373 C C . ARG A 1 173 ? 16.558 -2.025 -25.447 1.00 52.75 173 ARG A C 1
ATOM 1375 O O . ARG A 1 173 ? 16.752 -3.021 -24.753 1.00 52.75 173 ARG A O 1
ATOM 1382 N N . CYS A 1 174 ? 15.688 -1.960 -26.448 1.00 43.88 174 CYS A N 1
ATOM 1383 C CA . CYS A 1 174 ? 14.972 -3.115 -26.977 1.00 43.88 174 CYS A CA 1
ATOM 1384 C C . CYS A 1 174 ? 15.778 -3.690 -28.141 1.00 43.88 174 CYS A C 1
ATOM 1386 O O . CYS A 1 174 ? 16.141 -2.949 -29.056 1.00 43.88 174 CYS A O 1
ATOM 1388 N N . TRP A 1 175 ? 16.067 -4.987 -28.109 1.00 45.84 175 TRP A N 1
ATOM 1389 C CA . TRP A 1 175 ? 16.546 -5.723 -29.280 1.00 45.84 175 TRP A CA 1
ATOM 1390 C C . TRP A 1 175 ? 15.420 -6.622 -29.798 1.00 45.84 175 TRP A C 1
ATOM 1392 O O . TRP A 1 175 ? 14.506 -6.986 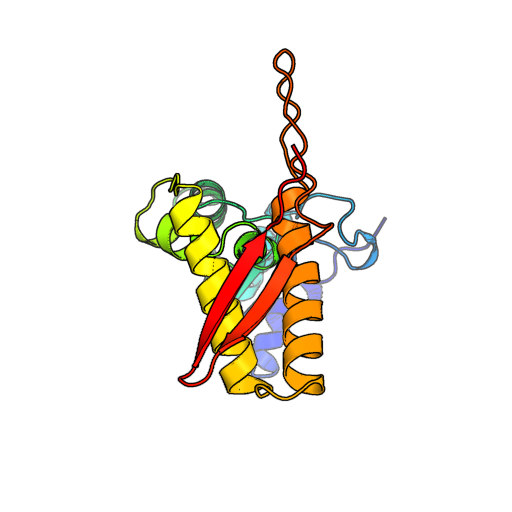-29.054 1.00 45.84 175 TRP A O 1
ATOM 1402 N N . GLY A 1 176 ? 15.446 -6.939 -31.096 1.00 37.50 176 GLY A N 1
ATOM 1403 C CA . GLY A 1 176 ? 14.456 -7.832 -31.700 1.00 37.50 176 GLY A CA 1
ATOM 1404 C C . GLY A 1 176 ? 14.358 -9.146 -30.914 1.00 37.50 176 GLY A C 1
ATOM 1405 O O . GLY A 1 176 ? 15.393 -9.740 -30.622 1.00 37.50 176 GLY A O 1
ATOM 1406 N N . ARG A 1 177 ? 13.116 -9.573 -30.618 1.00 40.34 177 ARG A N 1
ATOM 1407 C CA . ARG A 1 177 ? 12.681 -10.659 -29.697 1.00 40.34 177 ARG A CA 1
ATOM 1408 C C . ARG A 1 177 ? 12.344 -10.269 -28.246 1.00 40.34 177 ARG A C 1
ATOM 1410 O O . ARG A 1 177 ? 12.333 -11.134 -27.381 1.00 40.34 177 ARG A O 1
ATOM 1417 N N . GLY A 1 178 ? 12.008 -9.009 -27.966 1.00 46.25 178 GLY A N 1
ATOM 1418 C CA . GLY A 1 178 ? 11.430 -8.632 -26.663 1.00 46.25 178 GLY A CA 1
ATOM 1419 C C . GLY A 1 178 ? 12.426 -8.619 -25.496 1.00 46.25 178 GLY A C 1
ATOM 1420 O O . GLY A 1 178 ? 12.026 -8.455 -24.346 1.00 46.25 178 GLY A O 1
ATOM 1421 N N . GLU A 1 179 ? 13.725 -8.747 -25.773 1.00 46.81 179 GLU A N 1
ATOM 1422 C CA . GLU A 1 179 ? 14.765 -8.591 -24.763 1.00 46.81 179 GLU A CA 1
ATOM 1423 C C . GLU A 1 179 ? 14.974 -7.108 -24.439 1.00 46.81 179 GLU A C 1
ATOM 1425 O O . GLU A 1 179 ? 15.304 -6.287 -25.305 1.00 46.81 179 GLU A O 1
ATOM 1430 N N . VAL A 1 180 ? 14.797 -6.772 -23.160 1.00 54.38 180 VAL A N 1
ATOM 1431 C CA . VAL A 1 180 ? 14.958 -5.417 -22.633 1.00 54.38 180 VAL A CA 1
ATOM 1432 C C . VAL A 1 180 ? 16.226 -5.362 -21.802 1.00 54.38 180 VAL A C 1
ATOM 1434 O O . VAL A 1 180 ? 16.298 -5.905 -20.697 1.00 54.38 180 VAL A O 1
ATOM 1437 N N . LYS A 1 181 ? 17.245 -4.666 -22.308 1.00 57.47 181 LYS A N 1
ATOM 1438 C CA . LYS A 1 181 ? 18.463 -4.422 -21.537 1.00 57.47 181 LYS A CA 1
ATOM 1439 C C . LYS A 1 181 ? 18.338 -3.084 -20.822 1.00 57.47 181 LYS A C 1
ATOM 1441 O O . LYS A 1 181 ? 18.389 -2.029 -21.452 1.00 57.47 181 LYS A O 1
ATOM 1446 N N . VAL A 1 182 ? 18.203 -3.147 -19.500 1.00 55.75 182 VAL A N 1
ATOM 1447 C CA . VAL A 1 182 ? 18.351 -1.990 -18.612 1.00 55.75 182 VAL A CA 1
ATOM 1448 C C . VAL A 1 182 ? 19.813 -1.928 -18.191 1.00 55.75 182 VAL A C 1
ATOM 1450 O O . VAL A 1 182 ? 20.294 -2.795 -17.460 1.00 55.75 182 VAL A O 1
ATOM 1453 N N . THR A 1 183 ? 20.547 -0.933 -18.684 1.00 55.06 183 THR A N 1
ATOM 1454 C CA . THR A 1 183 ? 21.925 -0.676 -18.247 1.00 55.06 183 THR A CA 1
ATOM 1455 C C . THR A 1 183 ? 21.999 0.649 -17.516 1.00 55.06 183 THR A C 1
ATOM 1457 O O . THR A 1 183 ? 21.598 1.682 -18.056 1.00 55.06 183 THR A O 1
ATOM 1460 N N . THR A 1 184 ? 22.568 0.620 -16.316 1.00 46.88 184 THR A N 1
ATOM 1461 C CA . THR A 1 184 ? 23.015 1.813 -15.602 1.00 46.88 184 THR A CA 1
ATOM 1462 C C . THR A 1 184 ? 24.473 2.062 -15.966 1.00 46.88 184 THR A C 1
ATOM 1464 O O . THR A 1 184 ? 25.330 1.248 -15.617 1.00 46.88 184 THR A O 1
ATOM 1467 N N . ALA A 1 185 ? 24.789 3.151 -16.667 1.00 44.38 185 ALA A N 1
ATOM 1468 C CA . ALA A 1 185 ? 26.193 3.521 -16.835 1.00 44.38 185 ALA A CA 1
ATOM 1469 C C . ALA A 1 185 ? 26.675 4.180 -15.537 1.00 44.38 185 ALA A C 1
ATOM 1471 O O . ALA A 1 185 ? 26.381 5.345 -15.267 1.00 44.38 185 ALA A O 1
ATOM 1472 N N . ILE A 1 186 ? 27.395 3.413 -14.720 1.00 37.03 186 ILE A N 1
ATOM 1473 C CA . ILE A 1 186 ? 28.213 3.965 -13.644 1.00 37.03 186 ILE A CA 1
ATOM 1474 C C . ILE A 1 186 ? 29.421 4.582 -14.350 1.00 37.03 186 ILE A C 1
ATOM 1476 O O . ILE A 1 186 ? 30.298 3.857 -14.812 1.00 37.03 186 ILE A O 1
ATOM 1480 N N . ARG A 1 187 ? 29.458 5.912 -14.500 1.00 30.33 187 ARG A N 1
ATOM 1481 C CA . ARG A 1 187 ? 30.760 6.562 -14.688 1.00 30.33 187 ARG A CA 1
ATOM 1482 C C . ARG A 1 187 ? 31.505 6.359 -13.372 1.00 30.33 187 ARG A C 1
ATOM 1484 O O . ARG A 1 187 ? 31.024 6.837 -12.345 1.00 30.33 187 ARG A O 1
ATOM 1491 N N . GLN A 1 188 ? 32.565 5.553 -13.415 1.00 30.70 188 GLN A N 1
ATOM 1492 C CA . GLN A 1 188 ? 33.567 5.506 -12.352 1.00 30.70 188 GLN A CA 1
ATOM 1493 C C . GLN A 1 188 ? 34.154 6.902 -12.140 1.00 30.70 188 GLN A C 1
ATOM 1495 O O . GLN A 1 188 ? 34.258 7.646 -13.145 1.00 30.70 188 GLN A O 1
#

Foldseek 3Di:
DADDDCLVCVLCVVVVVAQEDEDWQDDPVCPPVDFRDLVSQQSSLVSCVVSVYAYAYETDPQALVSQCVSQCDDDRPGRSHPGYDYDLNCLQPVCRVVCNVVVHDDDDDPVVVVVVLQVLLLVQCVVQHPPPRSNVVSVVVSLVSVVSNQDDPDPPPPDDDPRPPQRDDFDFDDDPPSRTDTDRDDPD

InterPro domains:
  IPR013785 Aldolase-type TIM barrel [G3DSA:3.20.20.70] (2-108)
  IPR035587 DUS-like, FMN-binding domain [PF01207] (9-109)
  IPR035587 DUS-like, FMN-binding domain [cd02801] (4-105)

pLDDT: mean 78.14, std 21.68, range [26.17, 96.38]

Secondary structure (DSSP, 8-state):
-PPP-GGGTGGGGTTTT-SEEEEESS-TTTTTSS---HHHHHHHHHHHHHTTPEEEEES---SHHHHHHHHH-STTS--S-SEEE-SHHHHH-TTHHHHHHHTS-----HHHHHHHHHHHHHHHHHHH-SSHHHHHHHHHHHHHHHHHHTS-----TTS-------TT-EEEEEETTTEEEEEE----

Organism: NCBI:txid47790

Sequence (188 aa):
MGLEVAHTFLHRAGEWGAAAVTLHGRTRQQRYAKLADWDYIERCGASCSDAGLQLIGNGDVLSYTDWNAHMRTEQQGGGRLASLMIGRGALIKPWIFTEIKEQRHWDISATERMDLFRLYCSAGLEHWGSDVRGVETTRRFLLEWLSFTCRRGSRVRGGGVRVCVFARIVQIRCWGRGEVKVTTAIRQ